Protein AF-0000000084727282 (afdb_homodimer)

InterPro domains:
  IPR000182 GNAT domain [PF13508] (54-129)
  IPR000182 GNAT domain [PS51186] (11-143)
  IPR016181 Acyl-CoA N-acyltransferase [SSF55729] (22-133)
  IPR053144 Putative Acetyltransferase Butenolide Biosynthesis [PTHR43233] (16-138)

Radius of gyration: 19.26 Å; Cα contacts (8 Å, |Δi|>4): 651; chains: 2; bounding box: 38×62×39 Å

Structure (mmCIF, N/CA/C/O backbone):
data_AF-0000000084727282-model_v1
#
loop_
_entity.id
_entity.type
_entity.pdbx_description
1 polymer 'GCN5-like N-acetyltransferase'
#
loop_
_atom_site.group_PDB
_atom_site.id
_atom_site.type_symbol
_atom_site.label_atom_id
_atom_site.label_alt_id
_atom_site.label_comp_id
_atom_site.label_asym_id
_atom_site.label_entity_id
_atom_site.label_seq_id
_atom_site.pdbx_PDB_ins_code
_atom_site.Cartn_x
_atom_site.Cartn_y
_atom_site.Cartn_z
_atom_site.occupancy
_atom_site.B_iso_or_equiv
_atom_site.auth_seq_id
_atom_site.auth_comp_id
_atom_site.auth_asym_id
_atom_site.auth_atom_id
_atom_site.pdbx_PDB_model_num
ATOM 1 N N . MET A 1 1 ? 21.469 -9.43 -6.988 1 37.88 1 MET A N 1
ATOM 2 C CA . MET A 1 1 ? 20.234 -9.586 -7.73 1 37.88 1 MET A CA 1
ATOM 3 C C . MET A 1 1 ? 19.812 -11.047 -7.789 1 37.88 1 MET A C 1
ATOM 5 O O . MET A 1 1 ? 20.625 -11.922 -8.094 1 37.88 1 MET A O 1
ATOM 9 N N . ALA A 1 2 ? 18.781 -11.352 -7.059 1 47.53 2 ALA A N 1
ATOM 10 C CA . ALA A 1 2 ? 18.453 -12.773 -7.059 1 47.53 2 ALA A CA 1
ATOM 11 C C . ALA A 1 2 ? 18.422 -13.328 -8.477 1 47.53 2 ALA A C 1
ATOM 13 O O . ALA A 1 2 ? 18.078 -12.617 -9.422 1 47.53 2 ALA A O 1
ATOM 14 N N . ALA A 1 3 ? 18.875 -14.375 -8.734 1 51 3 ALA A N 1
ATOM 15 C CA . ALA A 1 3 ? 18.875 -15.094 -10.008 1 51 3 ALA A CA 1
ATOM 16 C C . ALA A 1 3 ? 17.484 -15.094 -10.641 1 51 3 ALA A C 1
ATOM 18 O O . ALA A 1 3 ? 16.469 -15.125 -9.93 1 51 3 ALA A O 1
ATOM 19 N N . PRO A 1 4 ? 17.266 -14.5 -11.922 1 54.44 4 PRO A N 1
ATOM 20 C CA . PRO A 1 4 ? 15.961 -14.594 -12.578 1 54.44 4 PRO A CA 1
ATOM 21 C C . PRO A 1 4 ? 15.312 -15.969 -12.406 1 54.44 4 PRO A C 1
ATOM 23 O O . PRO A 1 4 ? 15.938 -17 -12.688 1 54.44 4 PRO A O 1
ATOM 26 N N . ALA A 1 5 ? 14.445 -15.984 -11.344 1 65.12 5 ALA A N 1
ATOM 27 C CA . ALA A 1 5 ? 13.93 -17.328 -11.102 1 65.12 5 ALA A CA 1
ATOM 28 C C . ALA A 1 5 ? 13.211 -17.875 -12.328 1 65.12 5 ALA A C 1
ATOM 30 O O . ALA A 1 5 ? 12.508 -17.125 -13.023 1 65.12 5 ALA A O 1
ATOM 31 N N . THR A 1 6 ? 13.633 -18.891 -12.914 1 84.25 6 THR A N 1
ATOM 32 C CA . THR A 1 6 ? 13.047 -19.641 -14.023 1 84.25 6 THR A CA 1
ATOM 33 C C . THR A 1 6 ? 11.68 -20.203 -13.641 1 84.25 6 THR A C 1
ATOM 35 O O . THR A 1 6 ? 11.469 -20.625 -12.5 1 84.25 6 THR A O 1
ATOM 38 N N . VAL A 1 7 ? 10.633 -19.969 -14.492 1 92.88 7 VAL A N 1
ATOM 39 C CA . VAL A 1 7 ? 9.32 -20.562 -14.32 1 92.88 7 VAL A CA 1
ATOM 40 C C . VAL A 1 7 ? 9.422 -22.078 -14.438 1 92.88 7 VAL A C 1
ATOM 42 O O . VAL A 1 7 ? 9.992 -22.594 -15.398 1 92.88 7 VAL A O 1
ATOM 45 N N . PRO A 1 8 ? 8.977 -22.859 -13.406 1 95.62 8 PRO A N 1
ATOM 46 C CA . PRO A 1 8 ? 9.047 -24.328 -13.469 1 95.62 8 PRO A CA 1
ATOM 47 C C . PRO A 1 8 ? 8.391 -24.891 -14.727 1 95.62 8 PRO A C 1
ATOM 49 O O . PRO A 1 8 ? 7.492 -24.266 -15.297 1 95.62 8 PRO A O 1
ATOM 52 N N . ASP A 1 9 ? 8.82 -26.094 -15.055 1 95.25 9 ASP A N 1
ATOM 53 C CA . ASP A 1 9 ? 8.234 -26.766 -16.219 1 95.25 9 ASP A CA 1
ATOM 54 C C . ASP A 1 9 ? 6.73 -26.969 -16.031 1 95.25 9 ASP A C 1
ATOM 56 O O . ASP A 1 9 ? 6.277 -27.312 -14.93 1 95.25 9 ASP A O 1
ATOM 60 N N . GLY A 1 10 ? 5.977 -26.75 -17.125 1 97.62 10 GLY A N 1
ATOM 61 C CA . GLY A 1 10 ? 4.539 -26.969 -17.094 1 97.62 10 GLY A CA 1
ATOM 62 C C . GLY A 1 10 ? 3.744 -25.734 -16.75 1 97.62 10 GLY A C 1
ATOM 63 O O . GLY A 1 10 ? 2.514 -25.766 -16.703 1 97.62 10 GLY A O 1
ATOM 64 N N . TYR A 1 11 ? 4.52 -24.656 -16.578 1 98.5 11 TYR A N 1
ATOM 65 C CA . TYR A 1 11 ? 3.861 -23.406 -16.25 1 98.5 11 TYR A CA 1
ATOM 66 C C . TYR A 1 11 ? 4.359 -22.281 -17.141 1 98.5 11 TYR A C 1
ATOM 68 O O . TYR A 1 11 ? 5.484 -22.328 -17.656 1 98.5 11 TYR A O 1
ATOM 76 N N . THR A 1 12 ? 3.504 -21.281 -17.375 1 98.19 12 THR A N 1
ATOM 77 C CA . THR A 1 12 ? 3.867 -20.047 -18.062 1 98.19 12 THR A CA 1
ATOM 78 C C . THR A 1 12 ? 3.588 -18.844 -17.188 1 98.19 12 THR A C 1
ATOM 80 O O . THR A 1 12 ? 2.523 -18.734 -16.578 1 98.19 12 THR A O 1
ATOM 83 N N . LEU A 1 13 ? 4.566 -17.969 -17.094 1 98.38 13 LEU A N 1
ATOM 84 C CA . LEU A 1 13 ? 4.395 -16.703 -16.375 1 98.38 13 LEU A CA 1
ATOM 85 C C . LEU A 1 13 ? 4.109 -15.57 -17.344 1 98.38 13 LEU A C 1
ATOM 87 O O . LEU A 1 13 ? 4.852 -15.359 -18.312 1 98.38 13 LEU A O 1
ATOM 91 N N . ARG A 1 14 ? 3.023 -14.891 -17.125 1 98.38 14 ARG A N 1
ATOM 92 C CA . ARG A 1 14 ? 2.631 -13.734 -17.922 1 98.38 14 ARG A CA 1
ATOM 93 C C . ARG A 1 14 ? 2.701 -12.453 -17.094 1 98.38 14 ARG A C 1
ATOM 95 O O . ARG A 1 14 ? 2.227 -12.414 -15.953 1 98.38 14 ARG A O 1
ATOM 102 N N . ARG A 1 15 ? 3.314 -11.398 -17.688 1 98.06 15 ARG A N 1
ATOM 103 C CA . ARG A 1 15 ? 3.328 -10.086 -17.047 1 98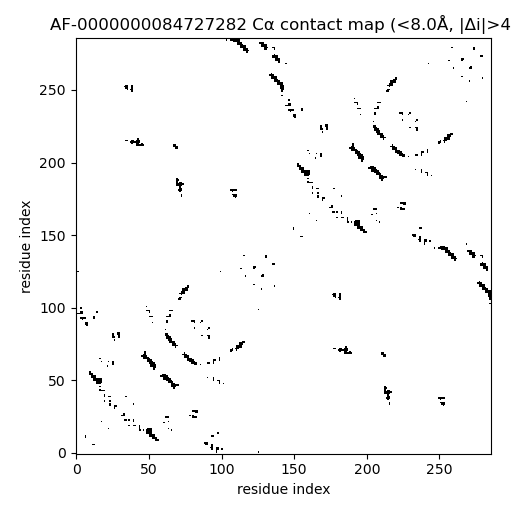.06 15 ARG A CA 1
ATOM 104 C C . ARG A 1 15 ? 2.037 -9.328 -17.328 1 98.06 15 ARG A C 1
ATOM 106 O O . ARG A 1 15 ? 2.033 -8.367 -18.094 1 98.06 15 ARG A O 1
ATOM 113 N N . GLU A 1 16 ? 1.016 -9.836 -16.656 1 98.44 16 GLU A N 1
ATOM 114 C CA . GLU A 1 16 ? -0.32 -9.273 -16.844 1 98.44 16 GLU A CA 1
ATOM 115 C C . GLU A 1 16 ? -1.093 -9.258 -15.523 1 98.44 16 GLU A C 1
ATOM 117 O O . GLU A 1 16 ? -0.977 -10.188 -14.719 1 98.44 16 GLU A O 1
ATOM 122 N N . VAL A 1 17 ? -1.865 -8.234 -15.359 1 98.88 17 VAL A N 1
ATOM 123 C CA . VAL A 1 17 ? -2.793 -8.172 -14.234 1 98.88 17 VAL A CA 1
ATOM 124 C C . VAL A 1 17 ? -3.877 -9.234 -14.406 1 98.88 17 VAL A C 1
ATOM 126 O O . VAL A 1 17 ? -4.402 -9.43 -15.5 1 98.88 17 VAL A O 1
ATOM 129 N N . PRO A 1 18 ? -4.129 -9.984 -13.367 1 98.81 18 PRO A N 1
ATOM 130 C CA . PRO A 1 18 ? -5.184 -10.992 -13.516 1 98.81 18 PRO A CA 1
ATOM 131 C C . PRO A 1 18 ? -6.531 -10.383 -13.898 1 98.81 18 PRO A C 1
ATOM 133 O O . PRO A 1 18 ? -6.789 -9.211 -13.602 1 98.81 18 PRO A O 1
ATOM 136 N N . THR A 1 19 ? -7.359 -11.18 -14.578 1 98.62 19 THR A N 1
ATOM 137 C CA . THR A 1 19 ? -8.75 -10.781 -14.742 1 98.62 19 THR A CA 1
ATOM 138 C C . THR A 1 19 ? -9.469 -10.742 -13.398 1 98.62 19 THR A C 1
ATOM 140 O O . THR A 1 19 ? -9.008 -11.344 -12.43 1 98.62 19 THR A O 1
ATOM 143 N N . THR A 1 20 ? -10.602 -10.039 -13.422 1 98.88 20 THR A N 1
ATOM 144 C CA . THR A 1 20 ? -11.406 -9.992 -12.211 1 98.88 20 THR A CA 1
ATOM 145 C C . THR A 1 20 ? -11.75 -11.398 -11.734 1 98.88 20 THR A C 1
ATOM 147 O O . THR A 1 20 ? -11.617 -11.719 -10.555 1 98.88 20 THR A O 1
ATOM 150 N N . GLU A 1 21 ? -12.117 -12.25 -12.609 1 98.62 21 GLU A N 1
ATOM 151 C CA . GLU A 1 21 ? -12.492 -13.617 -12.273 1 98.62 21 GLU A CA 1
ATOM 152 C C . GLU A 1 21 ? -11.312 -14.391 -11.688 1 98.62 21 GLU A C 1
ATOM 154 O O . GLU A 1 21 ? -11.438 -15.039 -10.648 1 98.62 21 GLU A O 1
ATOM 159 N N . THR A 1 22 ? -10.211 -14.383 -12.352 1 98.75 22 THR A N 1
ATOM 160 C CA . THR A 1 22 ? -9 -15.047 -11.891 1 98.75 22 THR A CA 1
ATOM 161 C C . THR A 1 22 ? -8.617 -14.562 -10.492 1 98.75 22 THR A C 1
ATOM 163 O O . THR A 1 22 ? -8.297 -15.367 -9.617 1 98.75 22 THR A O 1
ATOM 166 N N . PHE A 1 23 ? -8.695 -13.273 -10.32 1 98.94 23 PHE A N 1
ATOM 167 C CA . PHE A 1 23 ? -8.375 -12.633 -9.055 1 98.94 23 PHE A CA 1
ATOM 168 C C . PHE A 1 23 ? -9.25 -13.172 -7.934 1 98.94 23 PHE A C 1
ATOM 170 O O . PHE A 1 23 ? -8.742 -13.633 -6.906 1 98.94 23 PHE A O 1
ATOM 177 N N . LEU A 1 24 ? -10.5 -13.156 -8.148 1 98.81 24 LEU A N 1
ATOM 178 C CA . LEU A 1 24 ? -11.445 -13.57 -7.113 1 98.81 24 LEU A CA 1
ATOM 179 C C . LEU A 1 24 ? -11.312 -15.062 -6.824 1 98.81 24 LEU A C 1
ATOM 181 O O . LEU A 1 24 ? -11.312 -15.477 -5.66 1 98.81 24 LEU A O 1
ATOM 185 N N . VAL A 1 25 ? -11.133 -15.859 -7.809 1 98.44 25 VAL A N 1
ATOM 186 C CA . VAL A 1 25 ? -11.055 -17.312 -7.668 1 98.44 25 VAL A CA 1
ATOM 187 C C . VAL A 1 25 ? -9.773 -17.688 -6.938 1 98.44 25 VAL A C 1
ATOM 189 O O . VAL A 1 25 ? -9.789 -18.531 -6.035 1 98.44 25 VAL A O 1
ATOM 192 N N . LEU A 1 26 ? -8.672 -17.109 -7.289 1 98.75 26 LEU A N 1
ATOM 193 C CA . LEU A 1 26 ? -7.395 -17.453 -6.684 1 98.75 26 LEU A CA 1
ATOM 194 C C . LEU A 1 26 ? -7.344 -17.016 -5.227 1 98.75 26 LEU A C 1
ATOM 196 O O . LEU A 1 26 ? -6.77 -17.703 -4.379 1 98.75 26 LEU A O 1
ATOM 200 N N . ARG A 1 27 ? -7.863 -15.797 -4.938 1 98.56 27 ARG A N 1
ATOM 201 C CA . ARG A 1 27 ? -7.914 -15.375 -3.543 1 98.56 27 ARG A CA 1
ATOM 202 C C . ARG A 1 27 ? -8.695 -16.375 -2.697 1 98.56 27 ARG A C 1
ATOM 204 O O . ARG A 1 27 ? -8.258 -16.75 -1.611 1 98.56 27 ARG A O 1
ATOM 211 N N . GLU A 1 28 ? -9.836 -16.766 -3.211 1 98.44 28 GLU A N 1
ATOM 212 C CA . GLU A 1 28 ? -10.656 -17.75 -2.502 1 98.44 28 GLU A CA 1
ATOM 213 C C . GLU A 1 28 ? -9.906 -19.062 -2.318 1 98.44 28 GLU A C 1
ATOM 215 O O . GLU A 1 28 ? -9.867 -19.609 -1.217 1 98.44 28 GLU A O 1
ATOM 220 N N . ALA A 1 29 ? -9.32 -19.578 -3.357 1 98.25 29 ALA A N 1
ATOM 221 C CA . ALA A 1 29 ? -8.602 -20.844 -3.318 1 98.25 29 ALA A CA 1
ATOM 222 C C . ALA A 1 29 ? -7.449 -20.797 -2.322 1 98.25 29 ALA A C 1
ATOM 224 O O . ALA A 1 29 ? -7.137 -21.797 -1.673 1 98.25 29 ALA A O 1
ATOM 225 N N . ALA A 1 30 ? -6.801 -19.656 -2.221 1 97.12 30 ALA A N 1
ATOM 226 C CA . ALA A 1 30 ? -5.633 -19.5 -1.36 1 97.12 30 ALA A CA 1
ATOM 227 C C . ALA A 1 30 ? -6.047 -19.188 0.076 1 97.12 30 ALA A C 1
ATOM 229 O O . ALA A 1 30 ? -5.195 -19 0.947 1 97.12 30 ALA A O 1
ATOM 230 N N . GLY A 1 31 ? -7.34 -19.094 0.324 1 96.81 31 GLY A N 1
ATOM 231 C CA . GLY A 1 31 ? -7.832 -18.844 1.67 1 96.81 31 GLY A CA 1
ATOM 232 C C . GLY A 1 31 ? -7.66 -17.406 2.113 1 96.81 31 GLY A C 1
ATOM 233 O O . GLY A 1 31 ? -7.551 -17.125 3.309 1 96.81 31 GLY A O 1
ATOM 234 N N . MET A 1 32 ? -7.641 -16.5 1.192 1 97.19 32 MET A N 1
ATOM 235 C CA . MET A 1 32 ? -7.457 -15.078 1.499 1 97.19 32 MET A CA 1
ATOM 236 C C . MET A 1 32 ? -8.797 -14.391 1.728 1 97.19 32 MET A C 1
ATOM 238 O O . MET A 1 32 ? -9.82 -14.828 1.197 1 97.19 32 MET A O 1
ATOM 242 N N . PRO A 1 33 ? -8.805 -13.328 2.529 1 96.56 33 PRO A N 1
ATOM 243 C CA . PRO A 1 33 ? -10.07 -12.609 2.705 1 96.56 33 PRO A CA 1
ATOM 244 C C . PRO A 1 33 ? -10.656 -12.125 1.384 1 96.56 33 PRO A C 1
ATOM 246 O O . PRO A 1 33 ? -9.914 -11.703 0.489 1 96.56 33 PRO A O 1
ATOM 249 N N . PRO A 1 34 ? -11.922 -12.164 1.269 1 97 34 PRO A N 1
ATOM 250 C CA . PRO A 1 34 ? -12.562 -11.789 0.007 1 97 34 PRO A CA 1
ATOM 251 C C . PRO A 1 34 ? -12.492 -10.289 -0.276 1 97 34 PRO A C 1
ATOM 253 O O . PRO A 1 34 ? -12.258 -9.5 0.639 1 97 34 PRO A O 1
ATOM 256 N N . ARG A 1 35 ? -12.625 -9.953 -1.523 1 98.5 35 ARG A N 1
ATOM 257 C CA . ARG A 1 35 ? -12.906 -8.617 -2.043 1 98.5 35 ARG A CA 1
ATOM 258 C C . ARG A 1 35 ? -14.227 -8.602 -2.807 1 98.5 35 ARG A C 1
ATOM 260 O O . ARG A 1 35 ? -14.672 -9.625 -3.324 1 98.5 35 ARG A O 1
ATOM 267 N N . SER A 1 36 ? -14.844 -7.43 -2.844 1 98.56 36 SER A N 1
ATOM 268 C CA . SER A 1 36 ? -16.047 -7.348 -3.658 1 98.56 36 SER A CA 1
ATOM 269 C C . SER A 1 36 ? -15.719 -7.367 -5.145 1 98.56 36 SER A C 1
ATOM 271 O O . SER A 1 36 ? -14.656 -6.895 -5.555 1 98.56 36 SER A O 1
ATOM 273 N N . ARG A 1 37 ? -16.594 -7.938 -5.945 1 98.69 37 ARG A N 1
ATOM 274 C CA . ARG A 1 37 ? -16.406 -7.914 -7.391 1 98.69 37 ARG A CA 1
ATOM 275 C C . ARG A 1 37 ? -16.281 -6.484 -7.906 1 98.69 37 ARG A C 1
ATOM 277 O O . ARG A 1 37 ? -15.43 -6.195 -8.75 1 98.69 37 ARG A O 1
ATOM 284 N N . ASP A 1 38 ? -17.156 -5.629 -7.359 1 98.56 38 ASP A N 1
ATOM 285 C CA . ASP A 1 38 ? -17.078 -4.219 -7.727 1 98.56 38 ASP A CA 1
ATOM 286 C C . ASP A 1 38 ? -15.68 -3.658 -7.434 1 98.56 38 ASP A C 1
ATOM 288 O O . ASP A 1 38 ? -15.094 -2.979 -8.281 1 98.56 38 ASP A O 1
ATOM 292 N N . GLY A 1 39 ? -15.148 -3.959 -6.289 1 98.75 39 GLY A N 1
ATOM 293 C CA . GLY A 1 39 ? -13.805 -3.516 -5.934 1 98.75 39 GLY A CA 1
ATOM 294 C C . GLY A 1 39 ? -12.734 -4.043 -6.867 1 98.75 39 GLY A C 1
ATOM 295 O O . GLY A 1 39 ? -11.844 -3.297 -7.277 1 98.75 39 GLY A O 1
ATOM 296 N N . ALA A 1 40 ? -12.859 -5.316 -7.168 1 98.88 40 ALA A N 1
ATOM 297 C CA . ALA A 1 40 ? -11.891 -5.938 -8.07 1 98.88 40 ALA A CA 1
ATOM 298 C C . ALA A 1 40 ? -11.953 -5.309 -9.453 1 98.88 40 ALA A C 1
ATOM 30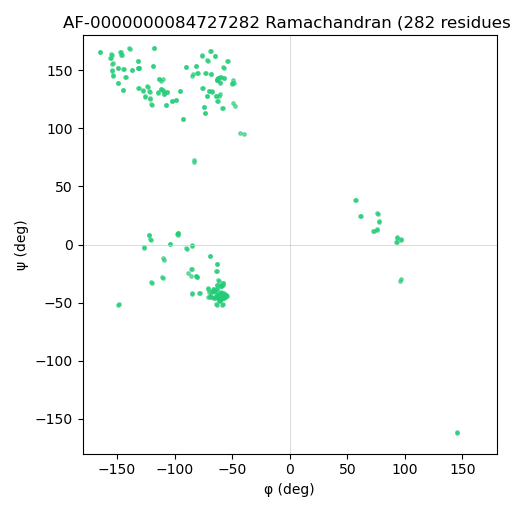0 O O . ALA A 1 40 ? -10.922 -4.996 -10.055 1 98.88 40 ALA A O 1
ATOM 301 N N . GLU A 1 41 ? -13.125 -5.117 -9.961 1 98.88 41 GLU A N 1
ATOM 302 C CA . GLU A 1 41 ? -13.312 -4.551 -11.297 1 98.88 41 GLU A CA 1
ATOM 303 C C . GLU A 1 41 ? -12.773 -3.125 -11.367 1 98.88 41 GLU A C 1
ATOM 305 O O . GLU A 1 41 ? -12.219 -2.715 -12.391 1 98.88 41 GLU A O 1
ATOM 310 N N . ARG A 1 42 ? -12.891 -2.404 -10.328 1 98.62 42 ARG A N 1
ATOM 311 C CA . ARG A 1 42 ? -12.422 -1.024 -10.266 1 98.62 42 ARG A CA 1
ATOM 312 C C . ARG A 1 42 ? -10.914 -0.968 -10.062 1 98.62 42 ARG A C 1
ATOM 314 O O . ARG A 1 42 ? -10.227 -0.137 -10.664 1 98.62 42 ARG A O 1
ATOM 321 N N . GLY A 1 43 ? -10.438 -1.796 -9.234 1 98.88 43 GLY A N 1
ATOM 322 C CA . GLY A 1 43 ? -9.078 -1.682 -8.734 1 98.88 43 GLY A CA 1
ATOM 323 C C . GLY A 1 43 ? -8.055 -2.322 -9.648 1 98.88 43 GLY A C 1
ATOM 324 O O . GLY A 1 43 ? -6.977 -1.762 -9.875 1 98.88 43 GLY A O 1
ATOM 325 N N . LEU A 1 44 ? -8.32 -3.498 -10.211 1 98.94 44 LEU A N 1
ATOM 326 C CA . LEU A 1 44 ? -7.332 -4.309 -10.906 1 98.94 44 LEU A CA 1
ATOM 327 C C . LEU A 1 44 ? -6.734 -3.547 -12.086 1 98.94 44 LEU A C 1
ATOM 329 O O . LEU A 1 44 ? -5.523 -3.578 -12.305 1 98.94 44 LEU A O 1
ATOM 333 N N . PRO A 1 45 ? -7.488 -2.793 -12.883 1 98.75 45 PRO A N 1
ATOM 334 C CA . PRO A 1 45 ? -6.91 -2.039 -13.992 1 98.75 45 PRO A CA 1
ATOM 335 C C . PRO A 1 45 ? -5.93 -0.965 -13.531 1 98.75 45 PRO A C 1
ATOM 337 O O . PRO A 1 45 ? -5.164 -0.433 -14.344 1 98.75 45 PRO A O 1
ATOM 340 N N . ASN A 1 46 ? -5.938 -0.583 -12.273 1 98.75 46 ASN A N 1
ATOM 341 C CA . ASN A 1 46 ? -5.094 0.487 -11.75 1 98.75 46 ASN A CA 1
ATOM 342 C C . ASN A 1 46 ? -3.832 -0.065 -11.086 1 98.75 46 ASN A C 1
ATOM 344 O O . ASN A 1 46 ? -3.105 0.67 -10.422 1 98.75 46 ASN A O 1
ATOM 348 N N . SER A 1 47 ? -3.6 -1.359 -11.234 1 98.88 47 SER A N 1
ATOM 349 C CA . SER A 1 47 ? -2.346 -1.943 -10.773 1 98.88 47 SER A CA 1
ATOM 350 C C . SER A 1 47 ? -1.154 -1.363 -11.523 1 98.88 47 SER A C 1
ATOM 352 O O . SER A 1 47 ? -1.248 -1.089 -12.727 1 98.88 47 SER A O 1
ATOM 354 N N . LEU A 1 48 ? -0.062 -1.146 -10.797 1 98.88 48 LEU A N 1
ATOM 355 C CA . LEU A 1 48 ? 1.166 -0.732 -11.469 1 98.88 48 LEU A CA 1
ATOM 356 C C . LEU A 1 48 ? 1.757 -1.881 -12.281 1 98.88 48 LEU A C 1
ATOM 358 O O . LEU A 1 48 ? 2.359 -1.657 -13.336 1 98.88 48 LEU A O 1
ATOM 362 N N . PHE A 1 49 ? 1.671 -3.104 -11.75 1 98.88 49 PHE A N 1
ATOM 363 C CA . PHE A 1 49 ? 2.236 -4.312 -12.336 1 98.88 49 PHE A CA 1
ATOM 364 C C . PHE A 1 49 ? 1.476 -5.547 -11.867 1 98.88 49 PHE A C 1
ATOM 366 O O . PHE A 1 49 ? 0.921 -5.562 -10.766 1 98.88 49 PHE A O 1
ATOM 373 N N . GLY A 1 50 ? 1.407 -6.559 -12.672 1 98.81 50 GLY A N 1
ATOM 374 C CA . GLY A 1 50 ? 0.795 -7.832 -12.328 1 98.81 50 GLY A CA 1
ATOM 375 C C . GLY A 1 50 ? 1.441 -9.016 -13.031 1 98.81 50 GLY A C 1
ATOM 376 O O . GLY A 1 50 ? 1.983 -8.867 -14.125 1 98.81 50 GLY A O 1
ATOM 377 N N . VAL A 1 51 ? 1.355 -10.125 -12.367 1 98.56 51 VAL A N 1
ATOM 378 C CA . VAL A 1 51 ? 1.841 -11.398 -12.898 1 98.56 51 VAL A CA 1
ATOM 379 C C . VAL A 1 51 ? 0.77 -12.469 -12.727 1 98.56 51 VAL A C 1
ATOM 381 O O . VAL A 1 51 ? 0.108 -12.531 -11.688 1 98.56 51 VAL A O 1
ATOM 384 N N . THR A 1 52 ? 0.576 -13.195 -13.75 1 98.75 52 THR A N 1
ATOM 385 C CA . THR A 1 52 ? -0.264 -14.383 -13.672 1 98.75 52 THR A CA 1
ATOM 386 C C . THR A 1 52 ? 0.508 -15.625 -14.125 1 98.75 52 THR A C 1
ATOM 388 O O . THR A 1 52 ? 1.239 -15.57 -15.117 1 98.75 52 THR A O 1
ATOM 391 N N . VAL A 1 53 ? 0.383 -16.688 -13.406 1 98.75 53 VAL A N 1
ATOM 392 C CA . VAL A 1 53 ? 0.979 -17.953 -13.781 1 98.75 53 VAL A CA 1
ATOM 393 C C . VAL A 1 53 ? -0.11 -18.906 -14.266 1 98.75 53 VAL A C 1
ATOM 395 O O . VAL A 1 53 ? -1.131 -19.094 -13.602 1 98.75 53 VAL A O 1
ATOM 398 N N . VAL A 1 54 ? 0.175 -19.484 -15.391 1 98.75 54 VAL A N 1
ATOM 399 C CA . VAL A 1 54 ? -0.8 -20.375 -16.016 1 98.75 54 VAL A CA 1
ATOM 400 C C . VAL A 1 54 ? -0.258 -21.797 -16.047 1 98.75 54 VAL A C 1
ATOM 402 O O . VAL A 1 54 ? 0.901 -22.016 -16.406 1 98.75 54 VAL A O 1
ATOM 405 N N . HIS A 1 55 ? -1.095 -22.734 -15.602 1 98.69 55 HIS A N 1
ATOM 406 C CA . HIS A 1 55 ? -0.792 -24.141 -15.773 1 98.69 55 HIS A CA 1
ATOM 407 C C . HIS A 1 55 ? -1.003 -24.578 -17.219 1 98.69 55 HIS A C 1
ATOM 409 O O . HIS A 1 55 ? -2.137 -24.609 -17.703 1 98.69 55 HIS A O 1
ATOM 415 N N . GLU A 1 56 ? 0.044 -25.016 -17.828 1 98 56 GLU A N 1
ATOM 416 C CA . GLU A 1 56 ? 0.018 -25.203 -19.266 1 98 56 GLU A CA 1
ATOM 417 C C . GLU A 1 56 ? -0.957 -26.312 -19.672 1 98 56 GLU A C 1
ATOM 419 O O . GLU A 1 56 ? -1.755 -26.141 -20.594 1 98 56 GLU A O 1
ATOM 424 N N . PRO A 1 57 ? -0.905 -27.391 -19 1 98 57 PRO A N 1
ATOM 425 C CA . PRO A 1 57 ? -1.758 -28.5 -19.438 1 98 57 PRO A CA 1
ATOM 426 C C . PRO A 1 57 ? -3.246 -28.156 -19.359 1 98 57 PRO A C 1
ATOM 428 O O . PRO A 1 57 ? -4.035 -28.656 -20.172 1 98 57 PRO A O 1
ATOM 431 N N . THR A 1 58 ? -3.691 -27.297 -18.438 1 97.81 58 THR A N 1
ATOM 432 C CA . THR A 1 58 ? -5.109 -27 -18.25 1 97.81 58 THR A CA 1
ATOM 433 C C . THR A 1 58 ? -5.438 -25.594 -18.719 1 97.81 58 THR A C 1
ATOM 435 O O . THR A 1 58 ? -6.609 -25.219 -18.828 1 97.81 58 THR A O 1
ATOM 438 N N . ASP A 1 59 ? -4.406 -24.781 -18.953 1 97.88 59 ASP A N 1
ATOM 439 C CA . ASP A 1 59 ? -4.523 -23.375 -19.328 1 97.88 59 ASP A CA 1
ATOM 440 C C . ASP A 1 59 ? -5.23 -22.562 -18.234 1 97.88 59 ASP A C 1
ATOM 442 O O . ASP A 1 59 ? -5.891 -21.562 -18.516 1 97.88 59 ASP A O 1
ATOM 446 N N . GLU A 1 60 ? -5.168 -23.062 -17.016 1 98.06 60 GLU A N 1
ATOM 447 C CA . GLU A 1 60 ? -5.809 -22.406 -15.883 1 98.06 60 GLU A CA 1
ATOM 448 C C . GLU A 1 60 ? -4.82 -21.516 -15.125 1 98.06 60 GLU A C 1
ATOM 450 O O . GLU A 1 60 ? -3.682 -21.922 -14.875 1 98.06 60 GLU A O 1
ATOM 455 N N . PRO A 1 61 ? -5.258 -20.266 -14.852 1 98.75 61 PRO A N 1
ATOM 456 C CA . PRO A 1 61 ? -4.41 -19.469 -13.961 1 98.75 61 PRO A CA 1
ATOM 457 C C . PRO A 1 61 ? -4.312 -20.062 -12.555 1 98.75 61 PRO A C 1
ATOM 459 O O . PRO A 1 61 ? -5.336 -20.375 -11.945 1 98.75 61 PRO A O 1
ATOM 462 N N . VAL A 1 62 ? -3.07 -20.25 -12.055 1 98.81 62 VAL A N 1
ATOM 463 C CA . VAL A 1 62 ? -2.896 -20.969 -10.789 1 98.81 62 VAL A CA 1
ATOM 464 C C . VAL A 1 62 ? -2.064 -20.109 -9.836 1 98.81 62 VAL A C 1
ATOM 466 O O . VAL A 1 62 ? -1.819 -20.5 -8.695 1 98.81 62 VAL A O 1
ATOM 469 N N . GLY A 1 63 ? -1.579 -18.953 -10.227 1 98.75 63 GLY A N 1
ATOM 470 C CA . GLY A 1 63 ? -0.813 -18.031 -9.398 1 98.75 63 GLY A CA 1
ATOM 471 C C . GLY A 1 63 ? -0.931 -16.578 -9.852 1 98.75 63 GLY A C 1
ATOM 472 O O . GLY A 1 63 ? -1.256 -16.312 -11.008 1 98.75 63 GLY A O 1
ATOM 473 N N . MET A 1 64 ? -0.706 -15.688 -8.938 1 98.88 64 MET A N 1
ATOM 474 C CA . MET A 1 64 ? -0.74 -14.266 -9.266 1 98.88 64 MET A CA 1
ATOM 475 C C . MET A 1 64 ? 0.092 -13.461 -8.273 1 98.88 64 MET A C 1
ATOM 477 O O . MET A 1 64 ? 0.435 -13.953 -7.199 1 98.88 64 MET A O 1
ATOM 481 N N . GLY A 1 65 ? 0.459 -12.32 -8.625 1 98.69 65 GLY A N 1
ATOM 482 C CA . GLY A 1 65 ? 1.062 -11.25 -7.848 1 98.69 65 GLY A CA 1
ATOM 483 C C . GLY A 1 65 ? 0.789 -9.867 -8.414 1 98.69 65 GLY A C 1
ATOM 484 O O . GLY A 1 65 ? 0.651 -9.711 -9.633 1 98.69 65 GLY A O 1
ATOM 485 N N . ARG A 1 66 ? 0.668 -8.977 -7.547 1 98.88 66 ARG A N 1
ATOM 486 C CA . ARG A 1 66 ? 0.341 -7.625 -7.992 1 98.88 66 ARG A CA 1
ATOM 487 C C . ARG A 1 66 ? 1.167 -6.582 -7.242 1 98.88 66 ARG A C 1
ATOM 489 O O . ARG A 1 66 ? 1.598 -6.824 -6.113 1 98.88 66 ARG A O 1
ATOM 496 N N . VAL A 1 67 ? 1.44 -5.492 -7.859 1 98.94 67 VAL A N 1
ATOM 497 C CA . VAL A 1 67 ? 2.035 -4.312 -7.242 1 98.94 67 VAL A CA 1
ATOM 498 C C . VAL A 1 67 ? 1.107 -3.113 -7.422 1 98.94 67 VAL A C 1
ATOM 500 O O . VAL A 1 67 ? 0.633 -2.848 -8.531 1 98.94 67 VAL A O 1
ATOM 503 N N . VAL A 1 68 ? 0.764 -2.477 -6.359 1 98.94 68 VAL A N 1
ATOM 504 C CA . VAL A 1 68 ? 0.016 -1.225 -6.398 1 98.94 68 VAL A CA 1
ATOM 505 C C . VAL A 1 68 ? 0.849 -0.103 -5.785 1 98.94 68 VAL A C 1
ATOM 507 O O . VAL A 1 68 ? 1.896 -0.357 -5.184 1 98.94 68 VAL A O 1
ATOM 510 N N . GLY A 1 69 ? 0.42 1.154 -5.93 1 98.81 69 GLY A N 1
ATOM 511 C CA . GLY A 1 69 ? 1.155 2.305 -5.43 1 98.81 69 GLY A CA 1
ATOM 512 C C . GLY A 1 69 ? 1.026 3.527 -6.316 1 98.81 69 GLY A C 1
ATOM 513 O O . GLY A 1 69 ? 0.077 3.639 -7.098 1 98.81 69 GLY A O 1
ATOM 514 N N . ASP A 1 70 ? 1.961 4.449 -6.105 1 98.88 70 ASP A N 1
ATOM 515 C CA . ASP A 1 70 ? 1.85 5.699 -6.848 1 98.88 70 ASP A CA 1
ATOM 516 C C . ASP A 1 70 ? 2.85 5.75 -8 1 98.88 70 ASP A C 1
ATOM 518 O O . ASP A 1 70 ? 2.967 6.766 -8.688 1 98.88 70 ASP A O 1
ATOM 522 N N . GLY A 1 71 ? 3.645 4.641 -8.133 1 98.75 71 GLY A N 1
ATOM 523 C CA . GLY A 1 71 ? 4.57 4.531 -9.25 1 98.75 71 GLY A CA 1
ATOM 524 C C . GLY A 1 71 ? 5.805 5.398 -9.086 1 98.75 71 GLY A C 1
ATOM 525 O O . GLY A 1 71 ? 6.559 5.598 -10.047 1 98.75 71 GLY A O 1
ATOM 526 N N . GLY A 1 72 ? 6.051 5.926 -7.887 1 98.75 72 GLY A N 1
ATOM 527 C CA . GLY A 1 72 ? 7.195 6.801 -7.68 1 98.75 72 GLY A CA 1
ATOM 528 C C . GLY A 1 72 ? 7.762 6.723 -6.273 1 98.75 72 GLY A C 1
ATOM 529 O O . GLY A 1 72 ? 8.938 6.418 -6.09 1 98.75 72 GLY A O 1
ATOM 530 N N . THR A 1 73 ? 6.961 6.871 -5.246 1 98.81 73 THR A N 1
ATOM 531 C CA . THR A 1 73 ? 7.477 7.008 -3.887 1 98.81 73 THR A CA 1
ATOM 532 C C . THR A 1 73 ? 7.152 5.766 -3.061 1 98.81 73 THR A C 1
ATOM 534 O O . THR A 1 73 ? 7.859 5.453 -2.098 1 98.81 73 THR A O 1
ATOM 537 N N . VAL A 1 74 ? 6.098 5.082 -3.359 1 98.88 74 VAL A N 1
ATOM 538 C CA . VAL A 1 74 ? 5.668 3.949 -2.549 1 98.88 74 VAL A CA 1
ATOM 539 C C . VAL A 1 74 ? 5.062 2.871 -3.445 1 98.88 74 VAL A C 1
ATOM 541 O O . VAL A 1 74 ? 4.32 3.178 -4.383 1 98.88 74 VAL A O 1
ATOM 544 N N . TYR A 1 75 ? 5.445 1.635 -3.266 1 98.88 75 TYR A N 1
ATOM 545 C CA . TYR A 1 75 ? 4.98 0.423 -3.932 1 98.88 75 TYR A CA 1
ATOM 546 C C . TYR A 1 75 ? 4.566 -0.633 -2.914 1 98.88 75 TYR A C 1
ATOM 548 O O . TYR A 1 75 ? 5.285 -0.888 -1.946 1 98.88 75 TYR A O 1
ATOM 556 N N . GLN A 1 76 ? 3.434 -1.224 -3.098 1 98.88 76 GLN A N 1
ATOM 557 C CA . GLN A 1 76 ? 3.002 -2.299 -2.211 1 98.88 76 GLN A CA 1
ATOM 558 C C . GLN A 1 76 ? 2.77 -3.592 -2.984 1 98.88 76 GLN A C 1
ATOM 560 O O . GLN A 1 76 ? 1.971 -3.625 -3.924 1 98.88 76 GLN A O 1
ATOM 565 N N . LEU A 1 77 ? 3.516 -4.629 -2.588 1 98.56 77 LEU A N 1
ATOM 566 C CA . LEU A 1 77 ? 3.227 -5.973 -3.074 1 98.56 77 LEU A CA 1
ATOM 567 C C . LEU A 1 77 ? 1.952 -6.52 -2.439 1 98.56 77 LEU A C 1
ATOM 569 O O . LEU A 1 77 ? 1.8 -6.488 -1.216 1 98.56 77 LEU A O 1
ATOM 573 N N . CYS A 1 78 ? 1.025 -7 -3.281 1 98.31 78 CYS A N 1
ATOM 574 C CA . CYS A 1 78 ? -0.224 -7.543 -2.758 1 98.31 78 CYS A CA 1
ATOM 575 C C . CYS A 1 78 ? -0.733 -8.68 -3.633 1 98.31 78 CYS A C 1
ATOM 577 O O . CYS A 1 78 ? -0.187 -8.938 -4.707 1 98.31 78 CYS A O 1
ATOM 579 N N . ASP A 1 79 ? -1.639 -9.383 -3.123 1 98.19 79 ASP A N 1
ATOM 580 C CA . ASP A 1 79 ? -2.35 -10.445 -3.834 1 98.19 79 ASP A CA 1
ATOM 581 C C . ASP A 1 79 ? -1.379 -11.492 -4.379 1 98.19 79 ASP A C 1
ATOM 583 O O . ASP A 1 79 ? -1.502 -11.922 -5.523 1 98.19 79 ASP A O 1
ATOM 587 N N . MET A 1 80 ? -0.404 -11.742 -3.562 1 97.62 80 MET A N 1
ATOM 588 C CA . MET A 1 80 ? 0.463 -12.891 -3.818 1 97.62 80 MET A CA 1
ATOM 589 C C . MET A 1 80 ? -0.251 -14.195 -3.49 1 97.62 80 MET A C 1
ATOM 591 O O . MET A 1 80 ? -0.561 -14.469 -2.328 1 97.62 80 MET A O 1
ATOM 595 N N . ALA A 1 81 ? -0.527 -15 -4.504 1 98 81 ALA A N 1
ATOM 596 C CA . ALA A 1 81 ? -1.256 -16.234 -4.27 1 98 81 ALA A CA 1
ATOM 597 C C . ALA A 1 81 ? -0.833 -17.312 -5.262 1 98 81 ALA A C 1
ATOM 599 O O . ALA A 1 81 ? -0.595 -17.031 -6.438 1 98 81 ALA A O 1
ATOM 600 N N . VAL A 1 82 ? -0.688 -18.484 -4.812 1 98.25 82 VAL A N 1
ATOM 601 C CA . VAL A 1 82 ? -0.552 -19.703 -5.602 1 98.25 82 VAL A CA 1
ATOM 602 C C . VAL A 1 82 ? -1.595 -20.719 -5.16 1 98.25 82 VAL A C 1
ATOM 604 O O . VAL A 1 82 ? -1.754 -20.984 -3.965 1 98.25 82 VAL A O 1
ATOM 607 N N . HIS A 1 83 ? -2.338 -21.219 -6.133 1 98.75 83 HIS A N 1
ATOM 608 C CA . HIS A 1 83 ? -3.303 -22.266 -5.809 1 98.75 83 HIS A CA 1
ATOM 609 C C . HIS A 1 83 ? -2.654 -23.375 -5 1 98.75 83 HIS A C 1
ATOM 611 O O . HIS A 1 83 ? -1.559 -23.844 -5.328 1 98.75 83 HIS A O 1
ATOM 617 N N . PRO A 1 84 ? -3.346 -23.859 -3.996 1 98.31 84 PRO A N 1
ATOM 618 C CA . PRO A 1 84 ? -2.748 -24.844 -3.09 1 98.31 84 PRO A CA 1
ATOM 619 C C . PRO A 1 84 ? -2.262 -26.094 -3.814 1 98.31 84 PRO A C 1
ATOM 621 O O . PRO A 1 84 ? -1.206 -26.641 -3.477 1 98.31 84 PRO A O 1
ATOM 624 N N . ASP A 1 85 ? -2.938 -26.516 -4.824 1 97.94 85 ASP A N 1
ATOM 625 C CA . ASP A 1 85 ? -2.59 -27.719 -5.562 1 97.94 85 ASP A CA 1
ATOM 626 C C . ASP A 1 85 ? -1.295 -27.531 -6.348 1 97.94 85 ASP A C 1
ATOM 628 O O . ASP A 1 85 ? -0.723 -28.5 -6.852 1 97.94 85 ASP A O 1
ATOM 632 N N . HIS A 1 86 ? -0.837 -26.344 -6.406 1 98.19 86 HIS A N 1
ATOM 633 C CA . HIS A 1 86 ? 0.32 -26.062 -7.246 1 98.19 86 HIS A CA 1
ATOM 634 C C . HIS A 1 86 ? 1.457 -25.453 -6.434 1 98.19 86 HIS A C 1
ATOM 636 O O . HIS A 1 86 ? 2.426 -24.938 -6.996 1 98.19 86 HIS A O 1
ATOM 642 N N . GLN A 1 87 ? 1.286 -25.438 -5.148 1 96.62 87 GLN A N 1
ATOM 643 C CA . GLN A 1 87 ? 2.307 -24.875 -4.266 1 96.62 87 GLN A CA 1
ATOM 644 C C . GLN A 1 87 ? 3.482 -25.828 -4.109 1 96.62 87 GLN A C 1
ATOM 646 O O . GLN A 1 87 ? 3.398 -27 -4.512 1 96.62 87 GLN A O 1
ATOM 651 N N . GLY A 1 88 ? 4.598 -25.266 -3.637 1 94.94 88 GLY A N 1
ATOM 652 C CA . GLY A 1 88 ? 5.777 -26.094 -3.393 1 94.94 88 GLY A CA 1
ATOM 653 C C . GLY A 1 88 ? 6.535 -26.438 -4.66 1 94.94 88 GLY A C 1
ATOM 654 O O . GLY A 1 88 ? 7.309 -27.391 -4.684 1 94.94 88 GLY A O 1
ATOM 655 N N . ARG A 1 89 ? 6.316 -25.688 -5.691 1 95.38 89 ARG A N 1
ATOM 656 C CA . ARG A 1 89 ? 6.93 -25.969 -6.984 1 95.38 89 ARG A CA 1
ATOM 657 C C . ARG A 1 89 ? 7.793 -24.797 -7.449 1 95.38 89 ARG A C 1
ATOM 659 O O . ARG A 1 89 ? 8.266 -24.781 -8.586 1 95.38 89 ARG A O 1
ATOM 666 N N . GLY A 1 90 ? 7.918 -23.766 -6.602 1 95.75 90 GLY A N 1
ATOM 667 C CA . GLY A 1 90 ? 8.766 -22.641 -6.938 1 95.75 90 GLY A CA 1
ATOM 668 C C . GLY A 1 90 ? 8.023 -21.516 -7.621 1 95.75 90 GLY A C 1
ATOM 669 O O . GLY A 1 90 ? 8.633 -20.547 -8.07 1 95.75 90 GLY A O 1
ATOM 670 N N . LEU A 1 91 ? 6.707 -21.625 -7.707 1 97.56 91 LEU A N 1
ATOM 671 C CA . LEU A 1 91 ? 5.918 -20.609 -8.406 1 97.56 91 LEU A CA 1
ATOM 672 C C . LEU A 1 91 ? 5.965 -19.281 -7.668 1 97.56 91 LEU A C 1
ATOM 674 O O . LEU A 1 91 ? 6.016 -18.219 -8.297 1 97.56 91 LEU A O 1
ATOM 678 N N . GLY A 1 92 ? 5.938 -19.344 -6.344 1 96.38 92 GLY A N 1
ATOM 679 C CA . GLY A 1 92 ? 6.066 -18.109 -5.578 1 96.38 92 GLY A CA 1
ATOM 680 C C . GLY A 1 92 ? 7.352 -17.359 -5.867 1 96.38 92 GLY A C 1
ATOM 681 O O . GLY A 1 92 ? 7.34 -16.141 -6.035 1 96.38 92 GLY A O 1
ATOM 682 N N . THR A 1 93 ? 8.398 -18.094 -5.906 1 96.62 93 THR A N 1
ATOM 683 C CA . THR A 1 93 ? 9.703 -17.516 -6.199 1 96.62 93 THR A CA 1
ATOM 684 C C . THR A 1 93 ? 9.719 -16.906 -7.598 1 96.62 93 THR A C 1
ATOM 686 O O . THR A 1 93 ? 10.273 -15.82 -7.801 1 96.62 93 THR A O 1
ATOM 689 N N . ALA A 1 94 ? 9.141 -17.609 -8.547 1 97.56 94 ALA A N 1
ATOM 690 C CA . ALA A 1 94 ? 9.078 -17.109 -9.914 1 97.56 94 ALA A CA 1
ATOM 691 C C . ALA A 1 94 ? 8.297 -15.797 -9.977 1 97.56 94 ALA A C 1
ATOM 693 O O . ALA A 1 94 ? 8.727 -14.844 -10.641 1 97.56 94 ALA A O 1
ATOM 694 N N . ILE A 1 95 ? 7.152 -15.711 -9.312 1 97.75 95 ILE A N 1
ATOM 695 C CA . ILE A 1 95 ? 6.32 -14.508 -9.281 1 97.75 95 ILE A CA 1
ATOM 696 C C . ILE A 1 95 ? 7.098 -13.359 -8.641 1 97.75 95 ILE A C 1
ATOM 698 O O . ILE A 1 95 ? 7.18 -12.266 -9.211 1 97.75 95 ILE A O 1
ATOM 702 N N . MET A 1 96 ? 7.734 -13.602 -7.523 1 97 96 MET A N 1
ATOM 703 C CA . MET A 1 96 ? 8.477 -12.57 -6.805 1 97 96 MET A CA 1
ATOM 704 C C . MET A 1 96 ? 9.664 -12.078 -7.629 1 97 96 MET A C 1
ATOM 706 O O . MET A 1 96 ? 9.969 -10.883 -7.629 1 97 96 MET A O 1
ATOM 710 N N . SER A 1 97 ? 10.297 -12.992 -8.258 1 97.44 97 SER A N 1
ATOM 711 C CA . SER A 1 97 ? 11.43 -12.594 -9.094 1 97.44 97 SER A CA 1
ATOM 712 C C . SER A 1 97 ? 10.992 -11.648 -10.203 1 97.44 97 SER A C 1
ATOM 714 O O . SER A 1 97 ? 11.68 -10.672 -10.5 1 97.44 97 SER A O 1
ATOM 716 N N . ALA A 1 98 ? 9.859 -11.945 -10.812 1 97.69 98 ALA A N 1
ATOM 717 C CA . ALA A 1 98 ? 9.328 -11.07 -11.852 1 97.69 98 ALA A CA 1
ATOM 718 C C . ALA A 1 98 ? 9 -9.688 -11.289 1 97.69 98 ALA A C 1
ATOM 720 O O . ALA A 1 98 ? 9.297 -8.672 -11.922 1 97.69 98 ALA A O 1
ATOM 721 N N . ILE A 1 99 ? 8.391 -9.656 -10.148 1 98.06 99 ILE A N 1
ATOM 722 C CA . ILE A 1 99 ? 8.039 -8.406 -9.5 1 98.06 99 ILE A CA 1
ATOM 723 C C . ILE A 1 99 ? 9.312 -7.645 -9.125 1 98.06 99 ILE A C 1
ATOM 725 O O . ILE A 1 99 ? 9.414 -6.438 -9.359 1 98.06 99 ILE A O 1
ATOM 729 N N . ASP A 1 100 ? 10.242 -8.352 -8.578 1 96.88 100 ASP A N 1
ATOM 730 C CA . ASP A 1 100 ? 11.516 -7.75 -8.188 1 96.88 100 ASP A CA 1
ATOM 731 C C . ASP A 1 100 ? 12.227 -7.133 -9.383 1 96.88 100 ASP A C 1
ATOM 733 O O . ASP A 1 100 ? 12.734 -6.008 -9.305 1 96.88 100 ASP A O 1
ATOM 737 N N . ASP A 1 101 ? 12.266 -7.895 -10.438 1 96.62 101 ASP A N 1
ATOM 738 C CA . ASP A 1 101 ? 12.875 -7.402 -11.664 1 96.62 101 ASP A CA 1
ATOM 739 C C . ASP A 1 101 ? 12.195 -6.121 -12.148 1 96.62 101 ASP A C 1
ATOM 741 O O . ASP A 1 101 ? 12.867 -5.16 -12.531 1 96.62 101 ASP A O 1
ATOM 745 N N . TRP A 1 102 ? 10.938 -6.129 -12.133 1 98.06 102 TRP A N 1
ATOM 746 C CA . TRP A 1 102 ? 10.18 -4.977 -12.602 1 98.06 102 TRP A CA 1
ATOM 747 C C . TRP A 1 102 ? 10.438 -3.758 -11.727 1 98.06 102 TRP A C 1
ATOM 749 O O . TRP A 1 102 ? 10.617 -2.648 -12.227 1 98.06 102 TRP A O 1
ATOM 759 N N . ILE A 1 103 ? 10.438 -3.904 -10.445 1 98.06 103 ILE A N 1
ATOM 760 C CA . ILE A 1 103 ? 10.695 -2.812 -9.508 1 98.06 103 ILE A CA 1
ATOM 761 C C . ILE A 1 103 ? 12.094 -2.248 -9.758 1 98.06 103 ILE A C 1
ATOM 763 O O . ILE A 1 103 ? 12.273 -1.031 -9.836 1 98.06 103 ILE A O 1
ATOM 767 N N . ALA A 1 104 ? 13.023 -3.135 -9.859 1 96.44 104 ALA A N 1
ATOM 768 C CA . ALA A 1 104 ? 14.406 -2.723 -10.086 1 96.44 104 ALA A CA 1
ATOM 769 C C . ALA A 1 104 ? 14.523 -1.891 -11.359 1 96.44 104 ALA A C 1
ATOM 771 O O . ALA A 1 104 ? 15.32 -0.949 -11.422 1 96.44 104 ALA A O 1
ATOM 772 N N . GLU A 1 105 ? 13.719 -2.23 -12.266 1 96.5 105 GLU A N 1
ATOM 773 C CA . GLU A 1 105 ? 13.773 -1.581 -13.578 1 96.5 105 GLU A CA 1
ATOM 774 C C . GLU A 1 105 ? 13.047 -0.238 -13.555 1 96.5 105 GLU A C 1
ATOM 776 O O . GLU A 1 105 ? 13.398 0.673 -14.305 1 96.5 105 GLU A O 1
ATOM 781 N N . THR A 1 106 ? 12.102 -0.1 -12.695 1 97.88 106 THR A N 1
ATOM 782 C CA . THR A 1 106 ? 11.164 0.998 -12.922 1 97.88 106 THR A CA 1
ATOM 783 C C . THR A 1 106 ? 11.172 1.966 -11.742 1 97.88 106 THR A C 1
ATOM 785 O O . THR A 1 106 ? 10.906 3.158 -11.914 1 97.88 106 THR A O 1
ATOM 788 N N . ALA A 1 107 ? 11.398 1.494 -10.555 1 98.38 107 ALA A N 1
ATOM 789 C CA . ALA A 1 107 ? 11.227 2.33 -9.367 1 98.38 107 ALA A CA 1
ATOM 790 C C . ALA A 1 107 ? 12.391 3.309 -9.211 1 98.38 107 ALA A C 1
ATOM 792 O O . ALA A 1 107 ? 13.547 2.934 -9.383 1 98.38 107 ALA A O 1
ATOM 793 N N . PRO A 1 108 ? 12.102 4.586 -8.906 1 98.38 108 PRO A N 1
ATOM 794 C CA . PRO A 1 108 ? 13.188 5.535 -8.633 1 98.38 108 PRO A CA 1
ATOM 795 C C . PRO A 1 108 ? 13.906 5.246 -7.32 1 98.38 108 PRO A C 1
ATOM 797 O O . PRO A 1 108 ? 13.422 4.461 -6.504 1 98.38 108 PRO A O 1
ATOM 800 N N . PRO A 1 109 ? 15.039 5.875 -7.16 1 97.81 109 PRO A N 1
ATOM 801 C CA . PRO A 1 109 ? 15.766 5.688 -5.906 1 97.81 109 PRO A CA 1
ATOM 802 C C . PRO A 1 109 ? 14.961 6.121 -4.684 1 97.81 109 PRO A C 1
ATOM 804 O O . PRO A 1 109 ? 14.164 7.062 -4.77 1 97.81 109 PRO A O 1
ATOM 807 N N . ASN A 1 110 ? 15.117 5.398 -3.598 1 97.94 110 ASN A N 1
ATOM 808 C CA . ASN A 1 110 ? 14.555 5.688 -2.285 1 97.94 110 ASN A CA 1
ATOM 809 C C . ASN A 1 110 ? 13.047 5.426 -2.252 1 97.94 110 ASN A C 1
ATOM 811 O O . ASN A 1 110 ? 12.352 5.898 -1.354 1 97.94 110 ASN A O 1
ATOM 815 N N . ALA A 1 111 ? 12.547 4.773 -3.297 1 98.62 111 ALA A N 1
ATOM 816 C CA . ALA A 1 111 ? 11.156 4.34 -3.209 1 98.62 111 ALA A CA 1
ATOM 817 C C . ALA A 1 111 ? 10.961 3.332 -2.08 1 98.62 111 ALA A C 1
ATOM 819 O O . ALA A 1 111 ? 11.836 2.506 -1.821 1 98.62 111 ALA A O 1
ATOM 820 N N . TYR A 1 112 ? 9.906 3.414 -1.409 1 98.75 112 TYR A N 1
ATOM 821 C CA . TYR A 1 112 ? 9.523 2.518 -0.324 1 98.75 112 TYR A CA 1
ATOM 822 C C . TYR A 1 112 ? 8.672 1.366 -0.843 1 98.75 112 TYR A C 1
ATOM 824 O O . TYR A 1 112 ? 7.535 1.573 -1.276 1 98.75 112 TYR A O 1
ATOM 832 N N . VAL A 1 113 ? 9.219 0.184 -0.889 1 98.81 113 VAL A N 1
ATOM 833 C CA . VAL A 1 113 ? 8.516 -1.024 -1.32 1 98.81 113 VAL A CA 1
ATOM 834 C C . VAL A 1 113 ? 8.125 -1.856 -0.102 1 98.81 113 VAL A C 1
ATOM 836 O O . VAL A 1 113 ? 8.977 -2.213 0.715 1 98.81 113 VAL A O 1
ATOM 839 N N . ASN A 1 114 ? 6.812 -2.152 0.03 1 98.62 114 ASN A N 1
ATOM 840 C CA . ASN A 1 114 ? 6.391 -2.799 1.268 1 98.62 114 ASN A CA 1
ATOM 841 C C . ASN A 1 114 ? 5.352 -3.889 1.004 1 98.62 114 ASN A C 1
ATOM 843 O O . ASN A 1 114 ? 4.891 -4.051 -0.127 1 98.62 114 ASN A O 1
ATOM 847 N N . LEU A 1 115 ? 5.07 -4.668 1.988 1 98.19 115 LEU A N 1
ATOM 848 C CA . LEU A 1 115 ? 4.086 -5.742 1.94 1 98.19 115 LEU A CA 1
ATOM 849 C C . LEU A 1 115 ? 3.729 -6.215 3.346 1 98.19 115 LEU A C 1
ATOM 851 O O . LEU A 1 115 ? 4.383 -5.836 4.316 1 98.19 115 LEU A O 1
ATOM 855 N N . PHE A 1 116 ? 2.658 -6.953 3.447 1 97.19 116 PHE A N 1
ATOM 856 C CA . PHE A 1 116 ? 2.326 -7.738 4.633 1 97.19 116 PHE A CA 1
ATOM 857 C C . PHE A 1 116 ? 2.537 -9.227 4.375 1 97.19 116 PHE A C 1
ATOM 859 O O . PHE A 1 116 ? 1.967 -9.781 3.436 1 97.19 116 PHE A O 1
ATOM 866 N N . ALA A 1 117 ? 3.361 -9.82 5.098 1 94.44 117 ALA A N 1
ATOM 867 C CA . ALA A 1 117 ? 3.744 -11.219 4.898 1 94.44 117 ALA A CA 1
ATOM 868 C C . ALA A 1 117 ? 3.201 -12.102 6.016 1 94.44 117 ALA A C 1
ATOM 870 O O . ALA A 1 117 ? 3.303 -11.758 7.195 1 94.44 117 ALA A O 1
ATOM 871 N N . ASP A 1 118 ? 2.594 -13.242 5.695 1 87.56 118 ASP A N 1
ATOM 872 C CA . ASP A 1 118 ? 2.141 -14.211 6.684 1 87.56 118 ASP A CA 1
ATOM 873 C C . ASP A 1 118 ? 3.252 -15.203 7.031 1 87.56 118 ASP A C 1
ATOM 875 O O . ASP A 1 118 ? 3.184 -15.883 8.055 1 87.56 118 ASP A O 1
ATOM 879 N N . VAL A 1 119 ? 4.16 -15.398 6.18 1 75.44 119 VAL A N 1
ATOM 880 C CA . VAL A 1 119 ? 5.191 -16.406 6.379 1 75.44 119 VAL A CA 1
ATOM 881 C C . VAL A 1 119 ? 6.547 -15.734 6.582 1 75.44 119 VAL A C 1
ATOM 883 O O . VAL A 1 119 ? 6.895 -14.797 5.859 1 75.44 119 VAL A O 1
ATOM 886 N N . ASP A 1 120 ? 7.312 -16.25 7.438 1 78.12 120 ASP A N 1
ATOM 887 C CA . ASP A 1 120 ? 8.656 -15.734 7.703 1 78.12 120 ASP A CA 1
ATOM 888 C C . ASP A 1 120 ? 9.664 -16.297 6.707 1 78.12 120 ASP A C 1
ATOM 890 O O . ASP A 1 120 ? 9.477 -17.391 6.18 1 78.12 120 ASP A O 1
ATOM 894 N N . GLY A 1 121 ? 10.633 -15.562 6.355 1 87.94 121 GLY A N 1
ATOM 895 C CA . GLY A 1 121 ? 11.812 -16.078 5.68 1 87.94 121 GLY A CA 1
ATOM 896 C C . GLY A 1 121 ? 11.742 -15.938 4.168 1 87.94 121 GLY A C 1
ATOM 897 O O . GLY A 1 121 ? 12.766 -15.758 3.508 1 87.94 121 GLY A O 1
ATOM 898 N N . PHE A 1 122 ? 10.57 -15.992 3.539 1 92.69 122 PHE A N 1
ATOM 899 C CA . PHE A 1 122 ? 10.43 -16.016 2.088 1 92.69 122 PHE A CA 1
ATOM 900 C C . PHE A 1 122 ? 10.828 -14.672 1.492 1 92.69 122 PHE A C 1
ATOM 902 O O . PHE A 1 122 ? 11.656 -14.609 0.577 1 92.69 122 PHE A O 1
ATOM 909 N N . TYR A 1 123 ? 10.391 -13.57 2.043 1 95.75 123 TYR A N 1
ATOM 910 C CA . TYR A 1 123 ? 10.586 -12.258 1.444 1 95.75 123 TYR A CA 1
ATOM 911 C C . TYR A 1 123 ? 11.938 -11.672 1.829 1 95.75 123 TYR A C 1
ATOM 913 O O . TYR A 1 123 ? 12.453 -10.773 1.154 1 95.75 123 TYR A O 1
ATOM 921 N N . GLU A 1 124 ? 12.516 -12.156 2.902 1 95 124 GLU A N 1
ATOM 922 C CA . GLU A 1 124 ? 13.836 -11.711 3.328 1 95 124 GLU A CA 1
ATOM 923 C C . GLU A 1 124 ? 14.883 -11.984 2.254 1 95 124 GLU A C 1
ATOM 925 O O . GLU A 1 124 ? 15.836 -11.219 2.096 1 95 124 GLU A O 1
ATOM 930 N N . ARG A 1 125 ? 14.711 -13.039 1.585 1 91.75 125 ARG A N 1
ATOM 931 C CA . ARG A 1 125 ? 15.648 -13.406 0.527 1 91.75 125 ARG A CA 1
ATOM 932 C C . ARG A 1 125 ? 15.633 -12.375 -0.596 1 91.75 125 ARG A C 1
ATOM 934 O O . ARG A 1 125 ? 16.547 -12.32 -1.409 1 91.75 125 ARG A O 1
ATOM 941 N N . PHE A 1 126 ? 14.562 -11.68 -0.681 1 94.06 126 PHE A N 1
ATOM 942 C CA . PHE A 1 126 ? 14.43 -10.648 -1.699 1 94.06 126 PHE A CA 1
ATOM 943 C C . PHE A 1 126 ? 14.766 -9.273 -1.124 1 94.06 126 PHE A C 1
ATOM 945 O O . PHE A 1 126 ? 14.438 -8.25 -1.724 1 94.06 126 PHE A O 1
ATOM 952 N N . GLY A 1 127 ? 15.312 -9.234 0.126 1 95.44 127 GLY A N 1
ATOM 953 C CA . GLY A 1 127 ? 15.836 -8.008 0.694 1 95.44 127 GLY A CA 1
ATOM 954 C C . GLY A 1 127 ? 14.852 -7.297 1.604 1 95.44 127 GLY A C 1
ATOM 955 O O . GLY A 1 127 ? 15.117 -6.184 2.064 1 95.44 127 GLY A O 1
ATOM 956 N N . PHE A 1 128 ? 13.742 -7.887 1.833 1 97.44 128 PHE A N 1
ATOM 957 C CA . PHE A 1 128 ? 12.781 -7.266 2.73 1 97.44 128 PHE A CA 1
ATOM 958 C C . PHE A 1 128 ? 13.148 -7.527 4.188 1 97.44 128 PHE A C 1
ATOM 960 O O . PHE A 1 128 ? 13.719 -8.57 4.512 1 97.44 128 PHE A O 1
ATOM 967 N N . GLU A 1 129 ? 12.812 -6.527 5.004 1 96.12 129 GLU A N 1
ATOM 968 C CA . GLU A 1 129 ? 13.016 -6.664 6.441 1 96.12 129 GLU A CA 1
ATOM 969 C C . GLU A 1 129 ? 11.766 -6.258 7.219 1 96.12 129 GLU A C 1
ATOM 971 O O . GLU A 1 129 ? 10.961 -5.461 6.73 1 96.12 129 GLU A O 1
ATOM 976 N N . ALA A 1 130 ? 11.586 -6.832 8.391 1 94.5 130 ALA A N 1
ATOM 977 C CA . ALA A 1 130 ? 10.445 -6.5 9.234 1 94.5 130 ALA A CA 1
ATOM 978 C C . ALA A 1 130 ? 10.469 -5.031 9.641 1 94.5 130 ALA A C 1
ATOM 980 O O . ALA A 1 130 ? 11.531 -4.477 9.93 1 94.5 130 ALA A O 1
ATOM 981 N N . THR A 1 131 ? 9.25 -4.434 9.711 1 94.31 131 THR A N 1
ATOM 982 C CA . THR A 1 131 ? 9.172 -3.027 10.094 1 94.31 131 THR A CA 1
ATOM 983 C C . THR A 1 131 ? 9.266 -2.873 11.609 1 94.31 131 THR A C 1
ATOM 985 O O . THR A 1 131 ? 9.609 -1.801 12.109 1 94.31 131 THR A O 1
ATOM 988 N N . ARG A 1 132 ? 8.82 -3.912 12.273 1 90.38 132 ARG A N 1
ATOM 989 C CA . ARG A 1 132 ? 8.844 -3.865 13.734 1 90.38 132 ARG A CA 1
ATOM 990 C C . ARG A 1 132 ? 10.273 -3.891 14.258 1 90.38 132 ARG A C 1
ATOM 992 O O . ARG A 1 132 ? 11.148 -4.523 13.656 1 90.38 132 ARG A O 1
ATOM 999 N N . PRO A 1 133 ? 10.547 -3.246 15.328 1 88.81 133 PRO A N 1
ATOM 1000 C CA . PRO A 1 133 ? 9.641 -2.533 16.234 1 88.81 133 PRO A CA 1
ATOM 1001 C C . PRO A 1 133 ? 9.445 -1.072 15.844 1 88.81 133 PRO A C 1
ATOM 1003 O O . PRO A 1 133 ? 8.609 -0.379 16.422 1 88.81 133 PRO A O 1
ATOM 1006 N N . ALA A 1 134 ? 10.102 -0.594 14.852 1 88.25 134 ALA A N 1
ATOM 1007 C CA . ALA A 1 134 ? 10.062 0.826 14.508 1 88.25 134 ALA A CA 1
ATOM 1008 C C . ALA A 1 134 ? 8.648 1.254 14.117 1 88.25 134 ALA A C 1
ATOM 1010 O O . ALA A 1 134 ? 8.211 2.355 14.453 1 88.25 134 ALA A O 1
ATOM 1011 N N . SER A 1 135 ? 8 0.36 13.414 1 93.25 135 SER A N 1
ATOM 1012 C CA . SER A 1 135 ? 6.637 0.638 12.977 1 93.25 135 SER A CA 1
ATOM 1013 C C . SER A 1 135 ? 5.785 -0.627 12.992 1 93.25 135 SER A C 1
ATOM 1015 O O . SER A 1 135 ? 6.305 -1.733 12.82 1 93.25 135 SER A O 1
ATOM 1017 N N . ASN A 1 136 ? 4.512 -0.419 13.211 1 93.62 136 ASN A N 1
ATOM 1018 C CA . ASN A 1 136 ? 3.531 -1.498 13.195 1 93.62 136 ASN A CA 1
ATOM 1019 C C . ASN A 1 136 ? 2.625 -1.408 11.969 1 93.62 136 ASN A C 1
ATOM 1021 O O . ASN A 1 136 ? 2.102 -0.338 11.656 1 93.62 136 ASN A O 1
ATOM 1025 N N . GLY A 1 137 ? 2.551 -2.604 11.281 1 96.38 137 GLY A N 1
ATOM 1026 C CA . GLY A 1 137 ? 1.51 -2.668 10.266 1 96.38 137 GLY A CA 1
ATOM 1027 C C . GLY A 1 137 ? 0.111 -2.715 10.852 1 96.38 137 GLY A C 1
ATOM 1028 O O . GLY A 1 137 ? -0.131 -3.41 11.844 1 96.38 137 GLY A O 1
ATOM 1029 N N . MET A 1 138 ? -0.822 -1.895 10.359 1 97.62 138 MET A N 1
ATOM 1030 C CA . MET A 1 138 ? -2.215 -1.86 10.797 1 97.62 138 MET A CA 1
ATOM 1031 C C . MET A 1 138 ? -3.162 -1.878 9.602 1 97.62 138 MET A C 1
ATOM 1033 O O . MET A 1 138 ? -2.766 -1.534 8.484 1 97.62 138 MET A O 1
ATOM 1037 N N . PHE A 1 139 ? -4.395 -2.305 9.867 1 97.62 139 PHE A N 1
ATOM 1038 C CA . PHE A 1 139 ? -5.359 -2.352 8.773 1 97.62 139 PHE A CA 1
ATOM 1039 C C . PHE A 1 139 ? -6.785 -2.24 9.297 1 97.62 139 PHE A C 1
ATOM 1041 O O . PHE A 1 139 ? -7.016 -2.348 10.508 1 97.62 139 PHE A O 1
ATOM 1048 N N . ARG A 1 140 ? -7.648 -1.947 8.445 1 96.75 140 ARG A N 1
ATOM 1049 C CA . ARG A 1 140 ? -9.086 -2.137 8.609 1 96.75 140 ARG A CA 1
ATOM 1050 C C . ARG A 1 140 ? -9.75 -2.49 7.281 1 96.75 140 ARG A C 1
ATOM 1052 O O . ARG A 1 140 ? -9.141 -2.34 6.219 1 96.75 140 ARG A O 1
ATOM 1059 N N . ARG A 1 141 ? -11 -3.031 7.32 1 96.31 141 ARG A N 1
ATOM 1060 C CA . ARG A 1 141 ? -11.766 -3.332 6.117 1 96.31 141 ARG A CA 1
ATOM 1061 C C . ARG A 1 141 ? -13 -2.441 6.02 1 96.31 141 ARG A C 1
ATOM 1063 O O . ARG A 1 141 ? -13.641 -2.145 7.031 1 96.31 141 ARG A O 1
ATOM 1070 N N . THR A 1 142 ? -13.273 -2.072 4.82 1 96.75 142 THR A N 1
ATOM 1071 C CA . THR A 1 142 ? -14.453 -1.232 4.633 1 96.75 142 THR A CA 1
ATOM 1072 C C . THR A 1 142 ? -15.719 -2.078 4.602 1 96.75 142 THR A C 1
ATOM 1074 O O . THR A 1 142 ? -15.688 -3.246 4.207 1 96.75 142 THR A O 1
ATOM 1077 N N . GLU A 1 143 ? -16.844 -1.491 4.973 1 90.81 143 GLU A N 1
ATOM 1078 C CA . GLU A 1 143 ? -18.141 -2.162 4.992 1 90.81 143 GLU A CA 1
ATOM 1079 C C . GLU A 1 143 ? -18.906 -1.907 3.701 1 90.81 143 GLU A C 1
ATOM 1081 O O . GLU A 1 143 ? -18.734 -0.868 3.061 1 90.81 143 GLU A O 1
ATOM 1086 N N . MET B 1 1 ? -19.031 6.547 13.336 1 37.53 1 MET B N 1
ATOM 1087 C CA . MET B 1 1 ? -18.312 7.477 12.477 1 37.53 1 MET B CA 1
ATOM 1088 C C . MET B 1 1 ? -17.656 8.586 13.289 1 37.53 1 MET B C 1
ATOM 1090 O O . MET B 1 1 ? -18.297 9.188 14.156 1 37.53 1 MET B O 1
ATOM 1094 N N . ALA B 1 2 ? -16.375 8.492 13.391 1 47.41 2 ALA B N 1
ATOM 1095 C CA . ALA B 1 2 ? -15.805 9.508 14.266 1 47.41 2 ALA B CA 1
ATOM 1096 C C . ALA B 1 2 ? -16.312 10.898 13.922 1 47.41 2 ALA B C 1
ATOM 1098 O O . ALA B 1 2 ? -16.641 11.172 12.758 1 47.41 2 ALA B O 1
ATOM 1099 N N . ALA B 1 3 ? -16.562 11.68 14.695 1 51.25 3 ALA B N 1
ATOM 1100 C CA . ALA B 1 3 ? -17.016 13.062 14.562 1 51.25 3 ALA B CA 1
ATOM 1101 C C . ALA B 1 3 ? -16.141 13.828 13.57 1 51.25 3 ALA B C 1
ATOM 1103 O O . ALA B 1 3 ? -14.945 13.57 13.453 1 51.25 3 ALA B O 1
ATOM 1104 N N . PRO B 1 4 ? -16.719 14.43 12.445 1 54.19 4 PRO B N 1
ATOM 1105 C CA . PRO B 1 4 ? -15.906 15.242 11.523 1 54.19 4 PRO B CA 1
ATOM 1106 C C . PRO B 1 4 ? -14.938 16.172 12.25 1 54.19 4 PRO B C 1
ATOM 1108 O O . PRO B 1 4 ? -15.344 16.906 13.148 1 54.19 4 PRO B O 1
ATOM 1111 N N . ALA B 1 5 ? -13.711 15.617 12.359 1 65 5 ALA B N 1
ATOM 1112 C CA . ALA B 1 5 ? -12.828 16.438 13.18 1 65 5 ALA B CA 1
ATOM 1113 C C . ALA B 1 5 ? -12.688 17.844 12.609 1 65 5 ALA B C 1
ATOM 1115 O O . ALA B 1 5 ? -12.586 18.016 11.391 1 65 5 ALA B O 1
ATOM 1116 N N . THR B 1 6 ? -13.07 18.828 13.25 1 84.44 6 THR B N 1
ATOM 1117 C CA . THR B 1 6 ? -12.945 20.25 12.953 1 84.44 6 THR B CA 1
ATOM 1118 C C . THR B 1 6 ? -11.477 20.656 12.867 1 84.44 6 THR B C 1
ATOM 1120 O O . THR B 1 6 ? -10.648 20.172 13.641 1 84.44 6 THR B O 1
ATOM 1123 N N . VAL B 1 7 ? -11.07 21.328 11.742 1 93.06 7 VAL B N 1
ATOM 1124 C CA . VAL B 1 7 ? -9.742 21.922 11.617 1 93.06 7 VAL B CA 1
ATOM 1125 C C . VAL B 1 7 ? -9.547 23 12.672 1 93.06 7 VAL B C 1
ATOM 1127 O O . VAL B 1 7 ? -10.383 23.891 12.82 1 93.06 7 VAL B O 1
ATOM 1130 N N . PRO B 1 8 ? -8.492 22.906 13.531 1 95.75 8 PRO B N 1
ATOM 1131 C CA . PRO B 1 8 ? -8.258 23.906 14.562 1 95.75 8 PRO B CA 1
ATOM 1132 C C . PRO B 1 8 ? -8.18 25.328 14 1 95.75 8 PRO B C 1
ATOM 1134 O O . PRO B 1 8 ? -7.84 25.516 12.828 1 95.75 8 PRO B O 1
ATOM 1137 N N . ASP B 1 9 ? -8.43 26.266 14.891 1 95.31 9 ASP B N 1
ATOM 1138 C CA . ASP B 1 9 ? -8.344 27.672 14.477 1 95.31 9 ASP B CA 1
ATOM 1139 C C . ASP B 1 9 ? -6.938 28.016 13.984 1 95.31 9 ASP B C 1
ATOM 1141 O O . ASP B 1 9 ? -5.945 27.562 14.57 1 95.31 9 ASP B O 1
ATOM 1145 N N . GLY B 1 10 ? -6.883 28.812 12.891 1 97.62 10 GLY B N 1
ATOM 1146 C CA . GLY B 1 10 ? -5.602 29.266 12.375 1 97.62 10 GLY B CA 1
ATOM 1147 C C . GLY B 1 10 ? -5.039 28.359 11.289 1 97.62 10 GLY B C 1
ATOM 1148 O O . GLY B 1 10 ? -3.973 28.641 10.734 1 97.62 10 GLY B O 1
ATOM 1149 N N . TYR B 1 11 ? -5.863 27.344 11 1 98.5 11 TYR B N 1
ATOM 1150 C CA . TYR B 1 11 ? -5.43 26.422 9.953 1 98.5 11 TYR B CA 1
ATOM 1151 C C . TYR B 1 11 ? -6.543 26.188 8.938 1 98.5 11 TYR B C 1
ATOM 1153 O O . TYR B 1 11 ? -7.723 26.312 9.266 1 98.5 11 TYR B O 1
ATOM 1161 N N . THR B 1 12 ? -6.145 25.891 7.711 1 98.25 12 THR B N 1
ATOM 1162 C CA . THR B 1 12 ? -7.066 25.469 6.664 1 98.25 12 THR B CA 1
ATOM 1163 C C . THR B 1 12 ? -6.684 24.094 6.121 1 98.25 12 THR B C 1
ATOM 1165 O O . THR B 1 12 ? -5.508 23.828 5.844 1 98.25 12 THR B O 1
ATOM 1168 N N . LEU B 1 13 ? -7.66 23.219 6.035 1 98.38 13 LEU B N 1
ATOM 1169 C CA . LEU B 1 13 ? -7.457 21.906 5.43 1 98.38 13 LEU B CA 1
ATOM 1170 C C . LEU B 1 13 ? -7.941 21.891 3.984 1 98.38 13 LEU B C 1
ATOM 1172 O O . LEU B 1 13 ? -9.086 22.266 3.705 1 98.38 13 LEU B O 1
ATOM 1176 N N . ARG B 1 14 ? -7.066 21.531 3.094 1 98.38 14 ARG B N 1
ATOM 1177 C CA . ARG B 1 14 ? -7.383 21.406 1.676 1 98.38 14 ARG B CA 1
ATOM 1178 C C . ARG B 1 14 ? -7.332 19.938 1.231 1 98.38 14 ARG B C 1
ATOM 1180 O O . ARG B 1 14 ? -6.391 19.219 1.567 1 98.38 14 ARG B O 1
ATOM 1187 N N . ARG B 1 15 ? -8.367 19.516 0.471 1 98.06 15 ARG B N 1
ATOM 1188 C CA . ARG B 1 15 ? -8.367 18.188 -0.12 1 98.06 15 ARG B CA 1
ATOM 1189 C C . ARG B 1 15 ? -7.582 18.156 -1.428 1 98.06 15 ARG B C 1
ATOM 1191 O O . ARG B 1 15 ? -8.164 18.062 -2.508 1 98.06 15 ARG B O 1
ATOM 1198 N N . GLU B 1 16 ? -6.277 18.266 -1.211 1 98.38 16 GLU B N 1
ATOM 1199 C CA . GLU B 1 16 ? -5.359 18.312 -2.346 1 98.38 16 GLU B CA 1
ATOM 1200 C C . GLU B 1 16 ? -4.074 17.547 -2.051 1 98.38 16 GLU B C 1
ATOM 1202 O O . GLU B 1 16 ? -3.574 17.578 -0.923 1 98.38 16 GLU B O 1
ATOM 1207 N N . VAL B 1 17 ? -3.582 16.922 -3.076 1 98.88 17 VAL B N 1
ATOM 1208 C CA . VAL B 1 17 ? -2.268 16.297 -2.992 1 98.88 17 VAL B CA 1
ATOM 1209 C C . VAL B 1 17 ? -1.189 17.375 -2.854 1 98.88 17 VAL B C 1
ATOM 1211 O O . VAL B 1 17 ? -1.234 18.406 -3.535 1 98.88 17 VAL B O 1
ATOM 1214 N N . PRO B 1 18 ? -0.305 17.203 -1.91 1 98.81 18 PRO B N 1
ATOM 1215 C CA . PRO B 1 18 ? 0.746 18.203 -1.786 1 98.81 18 PRO B CA 1
ATOM 1216 C C . PRO B 1 18 ? 1.559 18.375 -3.068 1 98.81 18 PRO B C 1
ATOM 1218 O O . PRO B 1 18 ? 1.656 17.438 -3.867 1 98.81 18 PRO B O 1
ATOM 1221 N N . THR B 1 19 ? 2.105 19.594 -3.246 1 98.62 19 THR B N 1
ATOM 1222 C CA . THR B 1 19 ? 3.109 19.75 -4.293 1 98.62 19 THR B CA 1
ATOM 1223 C C . THR B 1 19 ? 4.359 18.938 -3.973 1 98.62 19 THR B C 1
ATOM 1225 O O . THR B 1 19 ? 4.574 18.547 -2.824 1 98.62 19 THR B O 1
ATOM 1228 N N . THR B 1 20 ? 5.148 18.734 -5.039 1 98.88 20 THR B N 1
ATOM 1229 C CA . THR B 1 20 ? 6.406 18.031 -4.836 1 98.88 20 THR B CA 1
ATOM 1230 C C . THR B 1 20 ? 7.246 18.719 -3.762 1 98.88 20 THR B C 1
ATOM 1232 O O . THR B 1 20 ? 7.773 18.047 -2.861 1 98.88 20 THR B O 1
ATOM 1235 N N . GLU B 1 21 ? 7.324 19.984 -3.789 1 98.62 21 GLU B N 1
ATOM 1236 C CA . GLU B 1 21 ? 8.109 20.75 -2.826 1 98.62 21 GLU B CA 1
ATOM 1237 C C . GLU B 1 21 ? 7.566 20.578 -1.411 1 98.62 21 GLU B C 1
ATOM 1239 O O . GLU B 1 21 ? 8.32 20.312 -0.476 1 98.62 21 GLU B O 1
ATOM 1244 N N . THR B 1 22 ? 6.32 20.797 -1.227 1 98.75 22 THR B N 1
ATOM 1245 C CA . THR B 1 22 ? 5.672 20.641 0.07 1 98.75 22 THR B CA 1
ATOM 1246 C C . THR B 1 22 ? 5.91 19.25 0.633 1 98.75 22 THR B C 1
ATOM 1248 O O . THR B 1 22 ? 6.25 19.094 1.81 1 98.75 22 THR B O 1
ATOM 1251 N N . PHE B 1 23 ? 5.766 18.281 -0.226 1 98.94 23 PHE B N 1
ATOM 1252 C CA . PHE B 1 23 ? 5.965 16.875 0.129 1 98.94 23 PHE B CA 1
ATOM 1253 C C . PHE B 1 23 ? 7.371 16.641 0.666 1 98.94 23 PHE B C 1
ATOM 1255 O O . PHE B 1 23 ? 7.543 16.109 1.765 1 98.94 23 PHE B O 1
ATOM 1262 N N . LEU B 1 24 ? 8.32 17.078 -0.059 1 98.81 24 LEU B N 1
ATOM 1263 C CA . LEU B 1 24 ? 9.711 16.828 0.311 1 98.81 24 LEU B CA 1
ATOM 1264 C C . LEU B 1 24 ? 10.07 17.594 1.579 1 98.81 24 LEU B C 1
ATOM 1266 O O . LEU B 1 24 ? 10.734 17.047 2.467 1 98.81 24 LEU B O 1
ATOM 1270 N N . VAL B 1 25 ? 9.625 18.781 1.723 1 98.44 25 VAL B N 1
ATOM 1271 C CA . VAL B 1 25 ? 9.953 19.641 2.859 1 98.44 25 VAL B CA 1
ATOM 1272 C C . VAL B 1 25 ? 9.305 19.094 4.125 1 98.44 25 VAL B C 1
ATOM 1274 O O . VAL B 1 25 ? 9.945 19.016 5.18 1 98.44 25 VAL B O 1
ATOM 1277 N N . LEU B 1 26 ? 8.078 18.688 4.059 1 98.75 26 LEU B N 1
ATOM 1278 C CA . LEU B 1 26 ? 7.371 18.219 5.238 1 98.75 26 LEU B CA 1
ATOM 1279 C C . LEU B 1 26 ? 7.93 16.875 5.703 1 98.75 26 LEU B C 1
ATOM 1281 O O . LEU B 1 26 ? 8.016 16.609 6.906 1 98.75 26 LEU B O 1
ATOM 1285 N N . ARG B 1 27 ? 8.242 15.977 4.734 1 98.56 27 ARG B N 1
ATOM 1286 C CA . ARG B 1 27 ? 8.867 14.719 5.133 1 98.56 27 ARG B CA 1
ATOM 1287 C C . ARG B 1 27 ? 10.164 14.969 5.898 1 98.56 27 ARG B C 1
ATOM 1289 O O . ARG B 1 27 ? 10.398 14.359 6.941 1 98.56 27 ARG B O 1
ATOM 1296 N N . GLU B 1 28 ? 10.961 15.852 5.363 1 98.44 28 GLU B N 1
ATOM 1297 C CA . GLU B 1 28 ? 12.219 16.188 6.027 1 98.44 28 GLU B CA 1
ATOM 1298 C C . GLU B 1 28 ? 11.969 16.781 7.414 1 98.44 28 GLU B C 1
ATOM 1300 O O . GLU B 1 28 ? 12.594 16.359 8.391 1 98.44 28 GLU B O 1
ATOM 1305 N N . ALA B 1 29 ? 11.094 17.719 7.52 1 98.25 29 ALA B N 1
ATOM 1306 C CA . ALA B 1 29 ? 10.789 18.391 8.781 1 98.25 29 ALA B CA 1
ATOM 1307 C C . ALA B 1 29 ? 10.281 17.391 9.82 1 98.25 29 ALA B C 1
ATOM 1309 O O . ALA B 1 29 ? 10.555 17.531 11.016 1 98.25 29 ALA B O 1
ATOM 1310 N N . ALA B 1 30 ? 9.531 16.406 9.375 1 97.12 30 ALA B N 1
ATOM 1311 C CA . ALA B 1 30 ? 8.922 15.43 10.273 1 97.12 30 ALA B CA 1
ATOM 1312 C C . ALA B 1 30 ? 9.898 14.305 10.602 1 97.12 30 ALA B C 1
ATOM 1314 O O . ALA B 1 30 ? 9.555 13.367 11.328 1 97.12 30 ALA B O 1
ATOM 1315 N N . GLY B 1 31 ? 11.094 14.359 10.039 1 96.75 31 GLY B N 1
ATOM 1316 C CA . GLY B 1 31 ? 12.102 13.352 10.328 1 96.75 31 GLY B CA 1
ATOM 1317 C C . GLY B 1 31 ? 11.852 12.039 9.617 1 96.75 31 GLY B C 1
ATOM 1318 O O . GLY B 1 31 ? 12.281 10.984 10.086 1 96.75 31 GLY B O 1
ATOM 1319 N N . MET B 1 32 ? 11.18 12.07 8.508 1 97.12 32 MET B N 1
ATOM 1320 C CA . MET B 1 32 ? 10.859 10.859 7.746 1 97.12 32 MET B CA 1
ATOM 1321 C C . MET B 1 32 ? 11.953 10.547 6.73 1 97.12 32 MET B C 1
ATOM 1323 O O . MET B 1 32 ? 12.656 11.453 6.273 1 97.12 32 MET B O 1
ATOM 1327 N N . PRO B 1 33 ? 12.109 9.281 6.387 1 96.56 33 PRO B N 1
ATOM 1328 C CA . PRO B 1 33 ? 13.102 8.961 5.355 1 96.56 33 PRO B CA 1
ATOM 1329 C C . PRO B 1 33 ? 12.844 9.703 4.047 1 96.56 33 PRO B C 1
ATOM 1331 O O . PRO B 1 33 ? 11.695 9.891 3.652 1 96.56 33 PRO B O 1
ATOM 1334 N N . PRO B 1 34 ? 13.859 10.094 3.389 1 97 34 PRO B N 1
ATOM 1335 C CA . PRO B 1 34 ? 13.703 10.883 2.162 1 97 34 PRO B CA 1
ATOM 1336 C C . PRO B 1 34 ? 13.164 10.062 0.997 1 97 34 PRO B C 1
ATOM 1338 O O . PRO B 1 34 ? 13.227 8.828 1.025 1 97 34 PRO B O 1
ATOM 1341 N N . ARG B 1 35 ? 12.609 10.734 0.05 1 98.5 35 ARG B N 1
ATOM 1342 C CA . ARG B 1 35 ? 12.297 10.273 -1.298 1 98.5 35 ARG B CA 1
ATOM 1343 C C . ARG B 1 35 ? 13.031 11.094 -2.348 1 98.5 35 ARG B C 1
ATOM 1345 O O . ARG B 1 35 ? 13.391 12.25 -2.102 1 98.5 35 ARG B O 1
ATOM 1352 N N . SER B 1 36 ? 13.258 10.484 -3.486 1 98.56 36 SER B N 1
ATOM 1353 C CA . SER B 1 36 ? 13.867 11.273 -4.551 1 98.56 36 SER B CA 1
ATOM 1354 C C . SER B 1 36 ? 12.867 12.258 -5.145 1 98.56 36 SER B C 1
ATOM 1356 O O . SER B 1 36 ? 11.664 11.992 -5.172 1 98.56 36 SER B O 1
ATOM 1358 N N . ARG B 1 37 ? 13.359 13.406 -5.582 1 98.62 37 ARG B N 1
ATOM 1359 C CA . ARG B 1 37 ? 12.484 14.367 -6.254 1 98.62 37 ARG B CA 1
ATOM 1360 C C . ARG B 1 37 ? 11.812 13.742 -7.473 1 98.62 37 ARG B C 1
ATOM 1362 O O . ARG B 1 37 ? 10.617 13.945 -7.703 1 98.62 37 ARG B O 1
ATOM 1369 N N . ASP B 1 38 ? 12.633 12.977 -8.211 1 98.56 38 ASP B N 1
ATOM 1370 C CA . ASP B 1 38 ? 12.07 12.266 -9.352 1 98.56 38 ASP B CA 1
ATOM 1371 C C . ASP B 1 38 ? 10.906 11.367 -8.93 1 98.56 38 ASP B C 1
ATOM 1373 O O . ASP B 1 38 ? 9.852 11.375 -9.555 1 98.56 38 ASP B O 1
ATOM 1377 N N . GLY B 1 39 ? 11.078 10.633 -7.867 1 98.75 39 GLY B N 1
ATOM 1378 C CA . GLY B 1 39 ? 10.016 9.781 -7.348 1 98.75 39 GLY B CA 1
ATOM 1379 C C . GLY B 1 39 ? 8.773 10.555 -6.941 1 98.75 39 GLY B C 1
ATOM 1380 O O . GLY B 1 39 ? 7.656 10.141 -7.25 1 98.75 39 GLY B O 1
ATOM 1381 N N . ALA B 1 40 ? 9.023 11.656 -6.254 1 98.88 40 ALA B N 1
ATOM 1382 C CA . ALA B 1 40 ? 7.906 12.484 -5.812 1 98.88 40 ALA B CA 1
ATOM 1383 C C . ALA B 1 40 ? 7.141 13.055 -7.004 1 98.88 40 ALA B C 1
ATOM 1385 O O . ALA B 1 40 ? 5.91 13.031 -7.027 1 98.88 40 ALA B O 1
ATOM 1386 N N . GLU B 1 41 ? 7.84 13.555 -7.965 1 98.88 41 GLU B N 1
ATOM 1387 C CA . GLU B 1 41 ? 7.223 14.156 -9.141 1 98.88 41 GLU B CA 1
ATOM 1388 C C . GLU B 1 41 ? 6.418 13.125 -9.93 1 98.88 41 GLU B C 1
ATOM 1390 O O . GLU B 1 41 ? 5.359 13.445 -10.477 1 98.88 41 GLU B O 1
ATOM 1395 N N . ARG B 1 42 ? 6.871 11.93 -9.961 1 98.62 42 ARG B N 1
ATOM 1396 C CA . ARG B 1 42 ? 6.191 10.852 -10.672 1 98.62 42 ARG B CA 1
ATOM 1397 C C . ARG B 1 42 ? 5 10.336 -9.875 1 98.62 42 ARG B C 1
ATOM 1399 O O . ARG B 1 42 ? 3.945 10.047 -10.445 1 98.62 42 ARG B O 1
ATOM 1406 N N . GLY B 1 43 ? 5.188 10.203 -8.641 1 98.88 43 GLY B N 1
ATOM 1407 C CA . GLY B 1 43 ? 4.258 9.469 -7.805 1 98.88 43 GLY B CA 1
ATOM 1408 C C . GLY B 1 43 ? 3.088 10.312 -7.324 1 98.88 43 GLY B C 1
ATOM 1409 O O . GLY B 1 43 ? 1.944 9.852 -7.324 1 98.88 43 GLY B O 1
ATOM 1410 N N . LEU B 1 44 ? 3.309 11.562 -6.906 1 98.94 44 LEU B N 1
ATOM 1411 C CA . LEU B 1 44 ? 2.314 12.375 -6.211 1 98.94 44 LEU B CA 1
ATOM 1412 C C . LEU B 1 44 ? 1.066 12.555 -7.07 1 98.94 44 LEU B C 1
ATOM 1414 O O . LEU B 1 44 ? -0.056 12.453 -6.57 1 98.94 44 LEU B O 1
ATOM 1418 N N . PRO B 1 45 ? 1.144 12.789 -8.383 1 98.75 45 PRO B N 1
ATOM 1419 C CA . PRO B 1 45 ? -0.057 12.938 -9.203 1 98.75 45 PRO B CA 1
ATOM 1420 C C . PRO B 1 45 ? -0.906 11.672 -9.25 1 98.75 45 PRO B C 1
ATOM 1422 O O . PRO B 1 45 ? -2.064 11.711 -9.672 1 98.75 45 PRO B O 1
ATOM 1425 N N . ASN B 1 46 ? -0.369 10.523 -8.875 1 98.75 46 ASN B N 1
ATOM 1426 C CA . ASN B 1 46 ? -1.073 9.25 -8.953 1 98.75 46 ASN B CA 1
ATOM 1427 C C . ASN B 1 46 ? -1.694 8.867 -7.609 1 98.75 46 ASN B C 1
ATOM 1429 O O . ASN B 1 46 ? -2.154 7.738 -7.434 1 98.75 46 ASN B O 1
ATOM 1433 N N . SER B 1 47 ? -1.667 9.781 -6.656 1 98.88 47 SER B N 1
ATOM 1434 C CA . SER B 1 47 ? -2.373 9.562 -5.395 1 98.88 47 SER B CA 1
ATOM 1435 C C . SER B 1 47 ? -3.875 9.438 -5.621 1 98.88 47 SER B C 1
ATOM 1437 O O . SER B 1 47 ? -4.441 10.125 -6.477 1 98.88 47 SER B O 1
ATOM 1439 N N . LEU B 1 48 ? -4.488 8.547 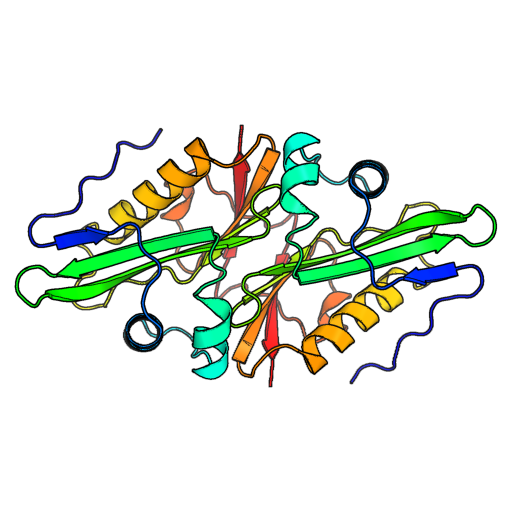-4.871 1 98.88 48 LEU B N 1
ATOM 1440 C CA . LEU B 1 48 ? -5.945 8.469 -4.914 1 98.88 48 LEU B CA 1
ATOM 1441 C C . LEU B 1 48 ? -6.578 9.68 -4.234 1 98.88 48 LEU B C 1
ATOM 1443 O O . LEU B 1 48 ? -7.645 10.141 -4.648 1 98.88 48 LEU B O 1
ATOM 1447 N N . PHE B 1 49 ? -5.977 10.141 -3.143 1 98.88 49 PHE B N 1
ATOM 1448 C CA . PHE B 1 49 ? -6.465 11.234 -2.316 1 98.88 49 PHE B CA 1
ATOM 1449 C C . PHE B 1 49 ? -5.316 11.906 -1.57 1 98.88 49 PHE B C 1
ATOM 1451 O O . PHE B 1 49 ? -4.312 11.258 -1.261 1 98.88 49 PHE B O 1
ATOM 1458 N N . GLY B 1 50 ? -5.426 13.156 -1.298 1 98.81 50 GLY B N 1
ATOM 1459 C CA . GLY B 1 50 ? -4.453 13.914 -0.518 1 98.81 50 GLY B CA 1
ATOM 1460 C C . GLY B 1 50 ? -5.074 15.047 0.272 1 98.81 50 GLY B C 1
ATOM 1461 O O . GLY B 1 50 ? -6.098 15.602 -0.133 1 98.81 50 GLY B O 1
ATOM 1462 N N . VAL B 1 51 ? -4.426 15.344 1.356 1 98.56 51 VAL B N 1
ATOM 1463 C CA . VAL B 1 51 ? -4.805 16.453 2.221 1 98.56 51 VAL B CA 1
ATOM 1464 C C . VAL B 1 51 ? -3.57 17.297 2.551 1 98.56 51 VAL B C 1
ATOM 1466 O O . VAL B 1 51 ? -2.494 16.75 2.807 1 98.56 51 VAL B O 1
ATOM 1469 N N . THR B 1 52 ? -3.744 18.547 2.453 1 98.75 52 THR B N 1
ATOM 1470 C CA . THR B 1 52 ? -2.729 19.484 2.928 1 98.75 52 THR B CA 1
ATOM 1471 C C . THR B 1 52 ? -3.322 20.453 3.941 1 98.75 52 THR B C 1
ATOM 1473 O O . THR B 1 52 ? -4.434 20.953 3.752 1 98.75 52 THR B O 1
ATOM 1476 N N . VAL B 1 53 ? -2.623 20.688 4.992 1 98.75 53 VAL B N 1
ATOM 1477 C CA . VAL B 1 53 ? -3.02 21.688 5.988 1 98.75 53 VAL B CA 1
ATOM 1478 C C . VAL B 1 53 ? -2.121 22.906 5.883 1 98.75 53 VAL B C 1
ATOM 1480 O O . VAL B 1 53 ? -0.894 22.797 5.863 1 98.75 53 VAL B O 1
ATOM 1483 N N . VAL B 1 54 ? -2.775 24.016 5.844 1 98.75 54 VAL B N 1
ATOM 1484 C CA . VAL B 1 54 ? -2.057 25.281 5.672 1 98.75 54 VAL B CA 1
ATOM 1485 C C . VAL B 1 54 ? -2.211 26.141 6.926 1 98.75 54 VAL B C 1
ATOM 1487 O O . VAL B 1 54 ? -3.314 26.281 7.457 1 98.75 54 VAL B O 1
ATOM 1490 N N . HIS B 1 55 ? -1.074 26.641 7.414 1 98.69 55 HIS B N 1
ATOM 1491 C CA . HIS B 1 55 ? -1.098 27.641 8.469 1 98.69 55 HIS B CA 1
ATOM 1492 C C . HIS B 1 55 ? -1.524 29 7.93 1 98.69 55 HIS B C 1
ATOM 1494 O O . HIS B 1 55 ? -0.795 29.625 7.152 1 98.69 55 HIS B O 1
ATOM 1500 N N . GLU B 1 56 ? -2.607 29.484 8.438 1 98 56 GLU B N 1
ATOM 1501 C CA . GLU B 1 56 ? -3.244 30.641 7.809 1 98 56 GLU B CA 1
ATOM 1502 C C . GLU B 1 56 ? -2.359 31.875 7.914 1 98 56 GLU B C 1
ATOM 1504 O O . GLU B 1 56 ? -2.172 32.594 6.93 1 98 56 GLU B O 1
ATOM 1509 N N . PRO B 1 57 ? -1.827 32.125 9.039 1 98 57 PRO B N 1
ATOM 1510 C CA . PRO B 1 57 ? -1.061 33.344 9.188 1 98 57 PRO B CA 1
ATOM 1511 C C . PRO B 1 57 ? 0.155 33.406 8.266 1 98 57 PRO B C 1
ATOM 1513 O O . PRO B 1 57 ? 0.548 34.5 7.828 1 98 57 PRO B O 1
ATOM 1516 N N . THR B 1 58 ? 0.778 32.281 7.926 1 97.81 58 THR B N 1
ATOM 1517 C CA . THR B 1 58 ? 2.002 32.281 7.133 1 97.81 58 THR B CA 1
ATOM 1518 C C . THR B 1 58 ? 1.738 31.719 5.734 1 97.81 58 THR B C 1
ATOM 1520 O O . THR B 1 58 ? 2.594 31.828 4.852 1 97.81 58 THR B O 1
ATOM 1523 N N . ASP B 1 59 ? 0.572 31.125 5.543 1 97.88 59 ASP B N 1
ATOM 1524 C CA . ASP B 1 59 ? 0.172 30.469 4.301 1 97.88 59 ASP B CA 1
ATOM 1525 C C . ASP B 1 59 ? 1.115 29.312 3.953 1 97.88 59 ASP B C 1
ATOM 1527 O O . ASP B 1 59 ? 1.308 29 2.777 1 97.88 59 ASP B O 1
ATOM 1531 N N . GLU B 1 60 ? 1.754 28.781 4.965 1 98.06 60 GLU B N 1
ATOM 1532 C CA . GLU B 1 60 ? 2.693 27.672 4.77 1 98.06 60 GLU B CA 1
ATOM 1533 C C . GLU B 1 60 ? 2.02 26.328 5.008 1 98.06 60 GLU B C 1
ATOM 1535 O O . GLU B 1 60 ? 1.265 26.172 5.969 1 98.06 60 GLU B O 1
ATOM 1540 N N . PRO B 1 61 ? 2.25 25.391 4.051 1 98.75 61 PRO B N 1
ATOM 1541 C CA . PRO B 1 61 ? 1.788 24.031 4.355 1 98.75 61 PRO B CA 1
ATOM 1542 C C . PRO B 1 61 ? 2.518 23.422 5.543 1 98.75 61 PRO B C 1
ATOM 1544 O O . PRO B 1 61 ? 3.75 23.422 5.59 1 98.75 61 PRO B O 1
ATOM 1547 N N . VAL B 1 62 ? 1.747 22.906 6.547 1 98.81 62 VAL B N 1
ATOM 1548 C CA . VAL B 1 62 ? 2.369 22.453 7.781 1 98.81 62 VAL B CA 1
ATOM 1549 C C . VAL B 1 62 ? 1.936 21.016 8.07 1 98.81 62 VAL B C 1
ATOM 1551 O O . VAL B 1 62 ? 2.373 20.406 9.055 1 98.81 62 VAL B O 1
ATOM 1554 N N . GLY B 1 63 ? 1.079 20.406 7.273 1 98.81 63 GLY B N 1
ATOM 1555 C CA . GLY B 1 63 ? 0.625 19.031 7.422 1 98.81 63 GLY B CA 1
ATOM 1556 C C . GLY B 1 63 ? 0.178 18.406 6.113 1 98.81 63 GLY B C 1
ATOM 1557 O O . GLY B 1 63 ? -0.177 19.125 5.168 1 98.81 63 GLY B O 1
ATOM 1558 N N . MET B 1 64 ? 0.238 17.125 6.062 1 98.88 64 MET B N 1
ATOM 1559 C CA . MET B 1 64 ? -0.215 16.406 4.871 1 98.88 64 MET B CA 1
ATOM 1560 C C . MET B 1 64 ? -0.623 14.977 5.215 1 98.88 64 MET B C 1
ATOM 1562 O O . MET B 1 64 ? -0.281 14.469 6.285 1 98.88 64 MET B O 1
ATOM 1566 N N . GLY B 1 65 ? -1.369 14.367 4.41 1 98.69 65 GLY B N 1
ATOM 1567 C CA . GLY B 1 65 ? -1.745 12.969 4.348 1 98.69 65 GLY B CA 1
ATOM 1568 C C . GLY B 1 65 ? -2.102 12.508 2.947 1 98.69 65 GLY B C 1
ATOM 1569 O O . GLY B 1 65 ? -2.625 13.281 2.146 1 98.69 65 GLY B O 1
ATOM 1570 N N . ARG B 1 66 ? -1.765 11.32 2.705 1 98.88 66 ARG B N 1
ATOM 1571 C CA . ARG B 1 66 ? -2.008 10.805 1.362 1 98.88 66 ARG B CA 1
ATOM 1572 C C . ARG B 1 66 ? -2.574 9.391 1.411 1 98.88 66 ARG B C 1
ATOM 1574 O O . ARG B 1 66 ? -2.332 8.656 2.369 1 98.88 66 ARG B O 1
ATOM 1581 N N . VAL B 1 67 ? -3.35 9.031 0.451 1 98.94 67 VAL B N 1
ATOM 1582 C CA . VAL B 1 67 ? -3.818 7.668 0.221 1 98.94 67 VAL B CA 1
ATOM 1583 C C . VAL B 1 67 ? -3.391 7.203 -1.17 1 98.94 67 VAL B C 1
ATOM 1585 O O . VAL B 1 67 ? -3.588 7.918 -2.156 1 98.94 67 VAL B O 1
ATOM 1588 N N . VAL B 1 68 ? -2.732 6.105 -1.241 1 98.94 68 VAL B N 1
ATOM 1589 C CA . VAL B 1 68 ? -2.402 5.469 -2.512 1 98.94 68 VAL B CA 1
ATOM 1590 C C . VAL B 1 68 ? -3.057 4.09 -2.582 1 98.94 68 VAL B C 1
ATOM 1592 O O . VAL B 1 68 ? -3.578 3.592 -1.582 1 98.94 68 VAL B O 1
ATOM 1595 N N . GLY B 1 69 ? -3.051 3.449 -3.762 1 98.81 69 GLY B N 1
ATOM 1596 C CA . GLY B 1 69 ? -3.688 2.158 -3.959 1 98.81 69 GLY B CA 1
ATOM 1597 C C . GLY B 1 69 ? -4.289 1.992 -5.344 1 98.81 69 GLY B C 1
ATOM 1598 O O . GLY B 1 69 ? -3.889 2.682 -6.285 1 98.81 69 GLY B O 1
ATOM 1599 N N . ASP B 1 70 ? -5.188 1.016 -5.426 1 98.88 70 ASP B N 1
ATOM 1600 C CA . ASP B 1 70 ? -5.738 0.723 -6.746 1 98.88 70 ASP B CA 1
ATOM 1601 C C . ASP B 1 70 ? -7.152 1.28 -6.887 1 98.88 70 ASP B C 1
ATOM 1603 O O . ASP B 1 70 ? -7.816 1.055 -7.902 1 98.88 70 ASP B O 1
ATOM 1607 N N . GLY B 1 71 ? -7.641 1.938 -5.789 1 98.75 71 GLY B N 1
ATOM 1608 C CA . GLY B 1 71 ? -8.938 2.594 -5.836 1 98.75 71 GLY B CA 1
ATOM 1609 C C . GLY B 1 71 ? -10.102 1.621 -5.758 1 98.75 71 GLY B C 1
ATOM 1610 O O . GLY B 1 71 ? -11.25 1.997 -6.008 1 98.75 71 GLY B O 1
ATOM 1611 N N . GLY B 1 72 ? -9.836 0.364 -5.406 1 98.81 72 GLY B N 1
ATOM 1612 C CA . GLY B 1 72 ? -10.906 -0.627 -5.367 1 98.81 72 GLY B CA 1
ATOM 1613 C C . GLY B 1 72 ? -10.688 -1.694 -4.312 1 98.81 72 GLY B C 1
ATOM 1614 O O . GLY B 1 72 ? -11.531 -1.891 -3.436 1 98.81 72 GLY B O 1
ATOM 1615 N N . THR B 1 73 ? -9.547 -2.34 -4.262 1 98.81 73 THR B N 1
ATOM 1616 C CA . THR B 1 73 ? -9.359 -3.504 -3.404 1 98.81 73 THR B CA 1
ATOM 1617 C C . THR B 1 73 ? -8.398 -3.186 -2.258 1 98.81 73 THR B C 1
ATOM 1619 O O . THR B 1 73 ? -8.453 -3.816 -1.201 1 98.81 73 THR B O 1
ATOM 1622 N N . VAL B 1 74 ? -7.5 -2.281 -2.443 1 98.88 74 VAL B N 1
ATOM 1623 C CA . VAL B 1 74 ? -6.48 -1.996 -1.438 1 98.88 74 VAL B CA 1
ATOM 1624 C C . VAL B 1 74 ? -6.16 -0.503 -1.435 1 98.88 74 VAL B C 1
ATOM 1626 O O . VAL B 1 74 ? -6.062 0.12 -2.494 1 98.88 74 VAL B O 1
ATOM 1629 N N . TYR B 1 75 ? -6.117 0.116 -0.274 1 98.88 75 TYR B N 1
ATOM 1630 C CA . TYR B 1 75 ? -5.773 1.505 0.011 1 98.88 75 TYR B CA 1
ATOM 1631 C C . TYR B 1 75 ? -4.691 1.591 1.08 1 98.88 75 TYR B C 1
ATOM 1633 O O . TYR B 1 75 ? -4.777 0.923 2.113 1 98.88 75 TYR B O 1
ATOM 1641 N N . GLN B 1 76 ? -3.68 2.361 0.851 1 98.88 76 GLN B N 1
ATOM 1642 C CA . GLN B 1 76 ? -2.643 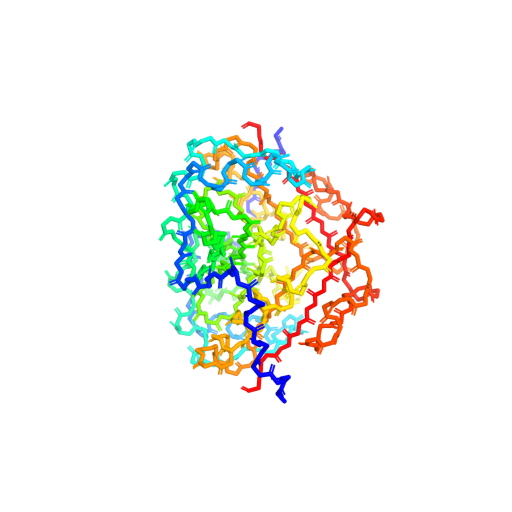2.553 1.857 1 98.88 76 GLN B CA 1
ATOM 1643 C C . GLN B 1 76 ? -2.533 4.02 2.262 1 98.88 76 GLN B C 1
ATOM 1645 O O . GLN B 1 76 ? -2.309 4.887 1.415 1 98.88 76 GLN B O 1
ATOM 1650 N N . LEU B 1 77 ? -2.744 4.27 3.555 1 98.5 77 LEU B N 1
ATOM 1651 C CA . LEU B 1 77 ? -2.439 5.578 4.117 1 98.5 77 LEU B CA 1
ATOM 1652 C C . LEU B 1 77 ? -0.932 5.789 4.219 1 98.5 77 LEU B C 1
ATOM 1654 O O . LEU B 1 77 ? -0.221 4.945 4.77 1 98.5 77 LEU B O 1
ATOM 1658 N N . CYS B 1 78 ? -0.44 6.906 3.668 1 98.25 78 CYS B N 1
ATOM 1659 C CA . CYS B 1 78 ? 0.991 7.184 3.721 1 98.25 78 CYS B CA 1
ATOM 1660 C C . CYS B 1 78 ? 1.254 8.68 3.826 1 98.25 78 CYS B C 1
ATOM 1662 O O . CYS B 1 78 ? 0.329 9.484 3.715 1 98.25 78 CYS B O 1
ATOM 1664 N N . ASP B 1 79 ? 2.418 9 4.152 1 98.19 79 ASP B N 1
ATOM 1665 C CA . ASP B 1 79 ? 2.914 10.367 4.188 1 98.19 79 ASP B CA 1
ATOM 1666 C C . ASP B 1 79 ? 2.066 11.234 5.121 1 98.19 79 ASP B C 1
ATOM 1668 O O . ASP B 1 79 ? 1.724 12.367 4.781 1 98.19 79 ASP B O 1
ATOM 1672 N N . MET B 1 80 ? 1.685 10.602 6.184 1 97.56 80 MET B N 1
ATOM 1673 C CA . MET B 1 80 ? 1.089 11.352 7.285 1 97.56 80 MET B CA 1
ATOM 1674 C C . MET B 1 80 ? 2.15 12.156 8.031 1 97.56 80 MET B C 1
ATOM 1676 O O . MET B 1 80 ? 3.039 11.586 8.664 1 97.56 80 MET B O 1
ATOM 1680 N N . ALA B 1 81 ? 2.068 13.477 7.949 1 98 81 ALA B N 1
ATOM 1681 C CA . ALA B 1 81 ? 3.078 14.305 8.602 1 98 81 ALA B CA 1
ATOM 1682 C C . ALA B 1 81 ? 2.484 15.641 9.055 1 98 81 ALA B C 1
ATOM 1684 O O . ALA B 1 81 ? 1.646 16.219 8.359 1 98 81 ALA B O 1
ATOM 1685 N N . VAL B 1 82 ? 2.84 16.078 10.18 1 98.25 82 VAL B N 1
ATOM 1686 C CA . VAL B 1 82 ? 2.617 17.422 10.695 1 98.25 82 VAL B CA 1
ATOM 1687 C C . VAL B 1 82 ? 3.945 18.031 11.141 1 98.25 82 VAL B C 1
ATOM 1689 O O . VAL B 1 82 ? 4.715 17.391 11.867 1 98.25 82 VAL B O 1
ATOM 1692 N N . HIS B 1 83 ? 4.211 19.203 10.633 1 98.75 83 HIS B N 1
ATOM 1693 C CA . HIS B 1 83 ? 5.422 19.891 11.07 1 98.75 83 HIS B CA 1
ATOM 1694 C C . HIS B 1 83 ? 5.516 19.922 12.586 1 98.75 83 HIS B C 1
ATOM 1696 O O . HIS B 1 83 ? 4.535 20.219 13.273 1 98.75 83 HIS B O 1
ATOM 1702 N N . PRO B 1 84 ? 6.691 19.703 13.109 1 98.31 84 PRO B N 1
ATOM 1703 C CA . PRO B 1 84 ? 6.848 19.578 14.562 1 98.31 84 PRO B CA 1
ATOM 1704 C C . PRO B 1 84 ? 6.367 20.828 15.305 1 98.31 84 PRO B C 1
ATOM 1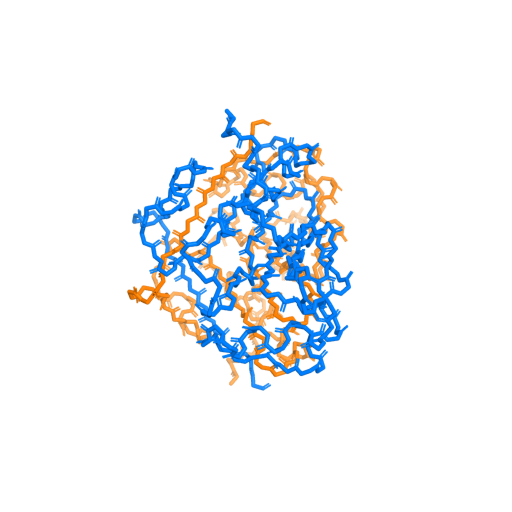706 O O . PRO B 1 84 ? 5.766 20.703 16.375 1 98.31 84 PRO B O 1
ATOM 1709 N N . ASP B 1 85 ? 6.547 21.969 14.75 1 97.94 85 ASP B N 1
ATOM 1710 C CA . ASP B 1 85 ? 6.172 23.219 15.391 1 97.94 85 ASP B CA 1
ATOM 1711 C C . ASP B 1 85 ? 4.652 23.359 15.484 1 97.94 85 ASP B C 1
ATOM 1713 O O . ASP B 1 85 ? 4.145 24.234 16.188 1 97.94 85 ASP B O 1
ATOM 1717 N N . HIS B 1 86 ? 3.967 22.5 14.828 1 98.19 86 HIS B N 1
ATOM 1718 C CA . HIS B 1 86 ? 2.516 22.641 14.75 1 98.19 86 HIS B CA 1
ATOM 1719 C C . HIS B 1 86 ? 1.813 21.391 15.297 1 98.19 86 HIS B C 1
ATOM 1721 O O . HIS B 1 86 ? 0.604 21.234 15.117 1 98.19 86 HIS B O 1
ATOM 1727 N N . GLN B 1 87 ? 2.574 20.516 15.867 1 96.69 87 GLN B N 1
ATOM 1728 C CA . GLN B 1 87 ? 2.016 19.297 16.422 1 96.69 87 GLN B CA 1
ATOM 1729 C C . GLN B 1 87 ? 1.313 19.562 17.75 1 96.69 87 GLN B C 1
ATOM 1731 O O . GLN B 1 87 ? 1.449 20.641 18.328 1 96.69 87 GLN B O 1
ATOM 1736 N N . GLY B 1 88 ? 0.477 18.594 18.141 1 95 88 GLY B N 1
ATOM 1737 C CA . GLY B 1 88 ? -0.215 18.703 19.406 1 95 88 GLY B CA 1
ATOM 1738 C C . GLY B 1 88 ? -1.394 19.656 19.375 1 95 88 GLY B C 1
ATOM 1739 O O . GLY B 1 88 ? -1.838 20.141 20.406 1 95 88 GLY B O 1
ATOM 1740 N N . ARG B 1 89 ? -1.876 19.922 18.219 1 95.44 89 ARG B N 1
ATOM 1741 C CA . ARG B 1 89 ? -2.957 20.891 18.047 1 95.44 89 ARG B CA 1
ATOM 1742 C C . ARG B 1 89 ? -4.176 20.25 17.391 1 95.44 89 ARG B C 1
ATOM 1744 O O . ARG B 1 89 ? -5.125 20.938 17.016 1 95.44 89 ARG B O 1
ATOM 1751 N N . GLY B 1 90 ? -4.098 18.922 17.172 1 95.81 90 GLY B N 1
ATOM 1752 C CA . GLY B 1 90 ? -5.238 18.219 16.609 1 95.81 90 GLY B CA 1
ATOM 1753 C C . GLY B 1 90 ? -5.191 18.109 15.094 1 95.81 90 GLY B C 1
ATOM 1754 O O . GLY B 1 90 ? -6.141 17.641 14.469 1 95.81 90 GLY B O 1
ATOM 1755 N N . LEU B 1 91 ? -4.098 18.547 14.484 1 97.62 91 LEU B N 1
ATOM 1756 C CA . LEU B 1 91 ? -3.998 18.531 13.031 1 97.62 91 LEU B CA 1
ATOM 1757 C C . LEU B 1 91 ? -3.98 17.109 12.492 1 97.62 91 LEU B C 1
ATOM 1759 O O . LEU B 1 91 ? -4.566 16.828 11.438 1 97.62 91 LEU B O 1
ATOM 1763 N N . GLY B 1 92 ? -3.309 16.234 13.195 1 96.44 92 GLY B N 1
ATOM 1764 C CA . GLY B 1 92 ? -3.322 14.844 12.789 1 96.44 92 GLY B CA 1
ATOM 1765 C C . GLY B 1 92 ? -4.719 14.25 12.734 1 96.44 92 GLY B C 1
ATOM 1766 O O . GLY B 1 92 ? -5.062 13.555 11.773 1 96.44 92 GLY B O 1
ATOM 1767 N N . THR B 1 93 ? -5.445 14.523 13.742 1 96.62 93 THR B N 1
ATOM 1768 C CA . THR B 1 93 ? -6.824 14.047 13.812 1 96.62 93 THR B CA 1
ATOM 1769 C C . THR B 1 93 ? -7.652 14.617 12.664 1 96.62 93 THR B C 1
ATOM 1771 O O . THR B 1 93 ? -8.461 13.914 12.062 1 96.62 93 THR B O 1
ATOM 1774 N N . ALA B 1 94 ? -7.473 15.898 12.398 1 97.56 94 ALA B N 1
ATOM 1775 C CA . ALA B 1 94 ? -8.195 16.547 11.305 1 97.56 94 ALA B CA 1
ATOM 1776 C C . ALA B 1 94 ? -7.863 15.891 9.969 1 97.56 94 ALA B C 1
ATOM 1778 O O . ALA B 1 94 ? -8.758 15.625 9.164 1 97.56 94 ALA B O 1
ATOM 1779 N N . ILE B 1 95 ? -6.582 15.617 9.695 1 97.81 95 ILE B N 1
ATOM 1780 C CA . ILE B 1 95 ? -6.133 14.984 8.469 1 97.81 95 ILE B CA 1
ATOM 1781 C C . ILE B 1 95 ? -6.742 13.586 8.352 1 97.81 95 ILE B C 1
ATOM 1783 O O . ILE B 1 95 ? -7.328 13.234 7.328 1 97.81 95 ILE B O 1
ATOM 1787 N N . MET B 1 96 ? -6.684 12.82 9.414 1 97 96 MET B N 1
ATOM 1788 C CA . MET B 1 96 ? -7.191 11.445 9.414 1 97 96 MET B CA 1
ATOM 1789 C C . MET B 1 96 ? -8.703 11.43 9.211 1 97 96 MET B C 1
ATOM 1791 O O . MET B 1 96 ? -9.227 10.555 8.523 1 97 96 MET B O 1
ATOM 1795 N N . SER B 1 97 ? -9.336 12.336 9.844 1 97.44 97 SER B N 1
ATOM 1796 C CA . SER B 1 97 ? -10.789 12.398 9.68 1 97.44 97 SER B CA 1
ATOM 1797 C C . SER B 1 97 ? -11.172 12.648 8.227 1 97.44 97 SER B C 1
ATOM 1799 O O . SER B 1 97 ? -12.117 12.047 7.719 1 97.44 97 SER B O 1
ATOM 1801 N N . ALA B 1 98 ? -10.438 13.539 7.57 1 97.69 98 ALA B N 1
ATOM 1802 C CA . ALA B 1 98 ? -10.695 13.812 6.16 1 97.69 98 ALA B CA 1
ATOM 1803 C C . ALA B 1 98 ? -10.461 12.562 5.312 1 97.69 98 ALA B C 1
ATOM 1805 O O . ALA B 1 98 ? -11.242 12.258 4.41 1 97.69 98 ALA B O 1
ATOM 1806 N N . ILE B 1 99 ? -9.398 11.875 5.578 1 98.06 99 ILE B N 1
ATOM 1807 C CA . ILE B 1 99 ? -9.062 10.656 4.859 1 98.06 99 ILE B CA 1
ATOM 1808 C C . ILE B 1 99 ? -10.125 9.594 5.125 1 98.06 99 ILE B C 1
ATOM 1810 O O . ILE B 1 99 ? -10.602 8.93 4.199 1 98.06 99 ILE B O 1
ATOM 1814 N N . ASP B 1 100 ? -10.484 9.469 6.363 1 96.94 100 ASP B N 1
ATOM 1815 C CA . ASP B 1 100 ? -11.5 8.492 6.762 1 96.94 100 ASP B CA 1
ATOM 1816 C C . ASP B 1 100 ? -12.828 8.766 6.055 1 96.94 100 ASP B C 1
ATOM 1818 O O . ASP B 1 100 ? -13.461 7.84 5.543 1 96.94 100 ASP B O 1
ATOM 1822 N N . ASP B 1 101 ? -13.203 10.008 6.07 1 96.62 101 ASP B N 1
ATOM 1823 C CA . ASP B 1 101 ? -14.43 10.406 5.387 1 96.62 101 ASP B CA 1
ATOM 1824 C C . ASP B 1 101 ? -14.375 10.047 3.904 1 96.62 101 ASP B C 1
ATOM 1826 O O . ASP B 1 101 ? -15.344 9.523 3.352 1 96.62 101 ASP B O 1
ATOM 1830 N N . TRP B 1 102 ? -13.305 10.336 3.295 1 98.06 102 TRP B N 1
ATOM 1831 C CA . TRP B 1 102 ? -13.156 10.07 1.869 1 98.06 102 TRP B CA 1
ATOM 1832 C C . TRP B 1 102 ? -13.227 8.578 1.586 1 98.06 102 TRP B C 1
ATOM 1834 O O . TRP B 1 102 ? -13.875 8.148 0.632 1 98.06 102 TRP B O 1
ATOM 1844 N N . ILE B 1 103 ? -12.57 7.77 2.35 1 98.06 103 ILE B N 1
ATOM 1845 C CA . ILE B 1 103 ? -12.578 6.32 2.182 1 98.06 103 ILE B CA 1
ATOM 1846 C C . ILE B 1 103 ? -14.008 5.797 2.334 1 98.06 103 ILE B C 1
ATOM 1848 O O . ILE B 1 103 ? -14.469 4.996 1.518 1 98.06 103 ILE B O 1
ATOM 1852 N N . ALA B 1 104 ? -14.633 6.254 3.361 1 96.44 104 ALA B N 1
ATOM 1853 C CA . ALA B 1 104 ? -16 5.824 3.625 1 96.44 104 ALA B CA 1
ATOM 1854 C C . ALA B 1 104 ? -16.922 6.137 2.443 1 96.44 104 ALA B C 1
ATOM 1856 O O . ALA B 1 104 ? -17.828 5.363 2.135 1 96.44 104 ALA B O 1
ATOM 1857 N N . GLU B 1 105 ? -16.609 7.184 1.818 1 96.5 105 GLU B N 1
ATOM 1858 C CA . GLU B 1 105 ? -17.438 7.656 0.714 1 96.5 105 GLU B CA 1
ATOM 1859 C C . GLU B 1 105 ? -17.109 6.906 -0.576 1 96.5 105 GLU B C 1
ATOM 1861 O O . GLU B 1 105 ? -17.984 6.754 -1.441 1 96.5 105 GLU B O 1
ATOM 1866 N N . THR B 1 106 ? -15.93 6.426 -0.693 1 97.88 106 THR B N 1
ATOM 1867 C CA . THR B 1 106 ? -15.5 6.062 -2.037 1 97.88 106 THR B CA 1
ATOM 1868 C C . THR B 1 106 ? -15.156 4.578 -2.113 1 97.88 106 THR B C 1
ATOM 1870 O O . THR B 1 106 ? -15.281 3.959 -3.17 1 97.88 106 THR B O 1
ATOM 1873 N N . ALA B 1 107 ? -14.641 4 -1.056 1 98.38 107 ALA B N 1
ATOM 1874 C CA . ALA B 1 107 ? -14.109 2.643 -1.118 1 98.38 107 ALA B CA 1
ATOM 1875 C C . ALA B 1 107 ? -15.234 1.614 -1.166 1 98.38 107 ALA B C 1
ATOM 1877 O O . ALA B 1 107 ? -16.203 1.716 -0.417 1 98.38 107 ALA B O 1
ATOM 1878 N N . PRO B 1 108 ? -15.141 0.612 -2.059 1 98.38 108 PRO B N 1
ATOM 1879 C CA . PRO B 1 108 ? -16.141 -0.464 -2.064 1 98.38 108 PRO B CA 1
ATOM 1880 C C . PRO B 1 108 ? -16.047 -1.356 -0.829 1 98.38 108 PRO B C 1
ATOM 1882 O O . PRO B 1 108 ? -15.062 -1.288 -0.083 1 98.38 108 PRO B O 1
ATOM 1885 N N . PRO B 1 109 ? -17.062 -2.152 -0.636 1 97.81 109 PRO B N 1
ATOM 1886 C CA . PRO B 1 109 ? -17.031 -3.072 0.502 1 97.81 109 PRO B CA 1
ATOM 1887 C C . PRO B 1 109 ? -15.852 -4.047 0.44 1 97.81 109 PRO B C 1
ATOM 1889 O O . PRO B 1 109 ? -15.438 -4.445 -0.649 1 97.81 109 PRO B O 1
ATOM 1892 N N . ASN B 1 110 ? -15.305 -4.363 1.593 1 98 110 ASN B N 1
ATOM 1893 C CA . ASN B 1 110 ? -14.258 -5.355 1.799 1 98 110 ASN B CA 1
ATOM 1894 C C . ASN B 1 110 ? -12.906 -4.871 1.264 1 98 110 ASN B C 1
ATOM 1896 O O . ASN B 1 110 ? -12 -5.668 1.048 1 98 110 ASN B O 1
ATOM 1900 N N . ALA B 1 111 ? -12.844 -3.576 0.936 1 98.62 111 ALA B N 1
ATOM 1901 C CA . ALA B 1 111 ? -11.523 -3.039 0.609 1 98.62 111 ALA B CA 1
ATOM 1902 C C . ALA B 1 111 ? -10.586 -3.117 1.812 1 98.62 111 ALA B C 1
ATOM 1904 O O . ALA B 1 111 ? -11.016 -2.947 2.955 1 98.62 111 ALA B O 1
ATOM 1905 N N . TYR B 1 112 ? -9.383 -3.404 1.589 1 98.75 112 TYR B N 1
ATOM 1906 C CA . TYR B 1 112 ? -8.336 -3.482 2.596 1 98.75 112 TYR B CA 1
ATOM 1907 C C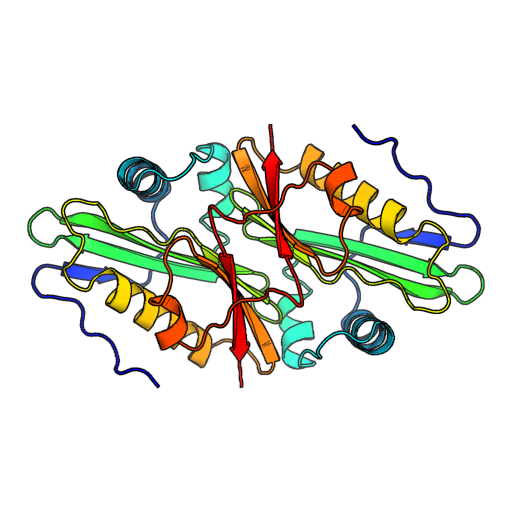 . TYR B 1 112 ? -7.602 -2.152 2.729 1 98.75 112 TYR B C 1
ATOM 1909 O O . TYR B 1 112 ? -6.898 -1.729 1.81 1 98.75 112 TYR B O 1
ATOM 1917 N N . VAL B 1 113 ? -7.824 -1.446 3.799 1 98.81 113 VAL B N 1
ATOM 1918 C CA . VAL B 1 113 ? -7.172 -0.173 4.094 1 98.81 113 VAL B CA 1
ATOM 1919 C C . VAL B 1 113 ? -6.062 -0.385 5.117 1 98.81 113 VAL B C 1
ATOM 1921 O O . VAL B 1 113 ? -6.305 -0.917 6.203 1 98.81 113 VAL B O 1
ATOM 1924 N N . ASN B 1 114 ? -4.82 0.014 4.75 1 98.62 114 ASN B N 1
ATOM 1925 C CA . ASN B 1 114 ? -3.715 -0.333 5.637 1 98.62 114 ASN B CA 1
ATOM 1926 C C . ASN B 1 114 ? -2.723 0.82 5.773 1 98.62 114 ASN B C 1
ATOM 1928 O O . ASN B 1 114 ? -2.84 1.831 5.078 1 98.62 114 ASN B O 1
ATOM 1932 N N . LEU B 1 115 ? -1.835 0.715 6.707 1 98.12 115 LEU B N 1
ATOM 1933 C CA . LEU B 1 115 ? -0.785 1.694 6.969 1 98.12 115 LEU B CA 1
ATOM 1934 C C . LEU B 1 115 ? 0.302 1.104 7.859 1 98.12 115 LEU B C 1
ATOM 1936 O O . LEU B 1 115 ? 0.134 0.011 8.406 1 98.12 115 LEU B O 1
ATOM 1940 N N . PHE B 1 116 ? 1.418 1.769 7.922 1 97.12 116 PHE B N 1
ATOM 1941 C CA . PHE B 1 116 ? 2.445 1.533 8.93 1 97.12 116 PHE B CA 1
ATOM 1942 C C . PHE B 1 116 ? 2.469 2.664 9.953 1 97.12 116 PHE B C 1
ATOM 1944 O O . PHE B 1 116 ? 2.625 3.832 9.586 1 97.12 116 PHE B O 1
ATOM 1951 N N . ALA B 1 117 ? 2.258 2.363 11.141 1 94.19 117 ALA B N 1
ATOM 1952 C CA . ALA B 1 117 ? 2.145 3.35 12.211 1 94.19 117 ALA B CA 1
ATOM 1953 C C . ALA B 1 117 ? 3.348 3.283 13.148 1 94.19 117 ALA B C 1
ATOM 1955 O O . ALA B 1 117 ? 3.752 2.199 13.578 1 94.19 117 ALA B O 1
ATOM 1956 N N . ASP B 1 118 ? 3.969 4.406 13.484 1 86.94 118 ASP B N 1
ATOM 1957 C CA . ASP B 1 118 ? 5.051 4.465 14.461 1 86.94 118 ASP B CA 1
ATOM 1958 C C . ASP B 1 118 ? 4.5 4.605 15.883 1 86.94 118 ASP B C 1
ATOM 1960 O O . ASP B 1 118 ? 5.199 4.32 16.859 1 86.94 118 ASP B O 1
ATOM 1964 N N . VAL B 1 119 ? 3.355 5.16 16.016 1 74 119 VAL B N 1
ATOM 1965 C CA . VAL B 1 119 ? 2.809 5.453 17.328 1 74 119 VAL B CA 1
ATOM 1966 C C . VAL B 1 119 ? 1.621 4.535 17.625 1 74 119 VAL B C 1
ATOM 1968 O O . VAL B 1 119 ? 0.769 4.328 16.75 1 74 119 VAL B O 1
ATOM 1971 N N . ASP B 1 120 ? 1.495 4.117 18.797 1 77.44 120 ASP B N 1
ATOM 1972 C CA . ASP B 1 120 ? 0.378 3.285 19.234 1 77.44 120 ASP B CA 1
ATOM 1973 C C . ASP B 1 120 ? -0.832 4.141 19.609 1 77.44 120 ASP B C 1
ATOM 1975 O O . ASP B 1 120 ? -0.683 5.293 20.016 1 77.44 120 ASP B O 1
ATOM 1979 N N . GLY B 1 121 ? -1.99 3.674 19.359 1 87.38 121 GLY B N 1
ATOM 1980 C CA . GLY B 1 121 ? -3.203 4.219 19.953 1 87.38 121 GLY B CA 1
ATOM 1981 C C . GLY B 1 121 ? -3.904 5.219 19.047 1 87.38 121 GLY B C 1
ATOM 1982 O O . GLY B 1 121 ? -5.129 5.355 19.094 1 87.38 121 GLY B O 1
ATOM 1983 N N . PHE B 1 122 ? -3.209 5.957 18.172 1 92.56 122 PHE B N 1
ATOM 1984 C CA . PHE B 1 122 ? -3.791 7.023 17.375 1 92.56 122 PHE B CA 1
ATOM 1985 C C . PHE B 1 122 ? -4.719 6.453 16.297 1 92.56 122 PHE B C 1
ATOM 1987 O O . PHE B 1 122 ? -5.875 6.863 16.203 1 92.56 122 PHE B O 1
ATOM 1994 N N . TYR B 1 123 ? -4.32 5.441 15.602 1 95.69 123 TYR B N 1
ATOM 1995 C CA . TYR B 1 123 ? -5.062 4.938 14.453 1 95.69 123 TYR B CA 1
ATOM 1996 C C . TYR B 1 123 ? -6.152 3.963 14.891 1 95.69 123 TYR B C 1
ATOM 1998 O O . TYR B 1 123 ? -7.113 3.725 14.156 1 95.69 123 TYR B O 1
ATOM 2006 N N . GLU B 1 124 ? -6.008 3.408 16.062 1 95 124 GLU B N 1
ATOM 2007 C CA . GLU B 1 124 ? -7.02 2.502 16.609 1 95 124 GLU B CA 1
ATOM 2008 C C . GLU B 1 124 ? -8.367 3.203 16.75 1 95 124 GLU B C 1
ATOM 2010 O O . GLU B 1 124 ? -9.414 2.58 16.578 1 95 124 GLU B O 1
ATOM 2015 N N . ARG B 1 125 ? -8.312 4.422 17.078 1 91.69 125 ARG B N 1
ATOM 2016 C CA . ARG B 1 125 ? -9.539 5.195 17.234 1 91.69 125 ARG B CA 1
ATOM 2017 C C . ARG B 1 125 ? -10.297 5.293 15.914 1 91.69 125 ARG B C 1
ATOM 2019 O O . ARG B 1 125 ? -11.484 5.609 15.898 1 91.69 125 ARG B O 1
ATOM 2026 N N . PHE B 1 126 ? -9.594 5.133 14.867 1 94.06 126 PHE B N 1
ATOM 2027 C CA . PHE B 1 126 ? -10.203 5.184 13.547 1 94.06 126 PHE B CA 1
ATOM 2028 C C . PHE B 1 126 ? -10.508 3.777 13.039 1 94.06 126 PHE B C 1
ATOM 2030 O O . PHE B 1 126 ? -10.75 3.584 11.844 1 94.06 126 PHE B O 1
ATOM 2037 N N . GLY B 1 127 ? -10.375 2.75 13.922 1 95.44 127 GLY B N 1
ATOM 2038 C CA . GLY B 1 127 ? -10.82 1.402 13.602 1 95.44 127 GLY B CA 1
ATOM 2039 C C . GLY B 1 127 ? -9.703 0.509 13.102 1 95.44 127 GLY B C 1
ATOM 2040 O O . GLY B 1 127 ? -9.945 -0.627 12.688 1 95.44 127 GLY B O 1
ATOM 2041 N N . PHE B 1 128 ? -8.516 1.003 13.086 1 97.38 128 PHE B N 1
ATOM 2042 C CA . PHE B 1 128 ? -7.402 0.174 12.648 1 97.38 128 PHE B CA 1
ATOM 2043 C C . PHE B 1 128 ? -6.949 -0.761 13.758 1 97.38 128 PHE B C 1
ATOM 2045 O O . PHE B 1 128 ? -7.039 -0.416 14.938 1 97.38 128 PHE B O 1
ATOM 2052 N N . GLU B 1 129 ? -6.492 -1.93 13.32 1 96.12 129 GLU B N 1
ATOM 2053 C CA . GLU B 1 129 ? -5.934 -2.898 14.258 1 96.12 129 GLU B CA 1
ATOM 2054 C C . GLU B 1 129 ? -4.594 -3.436 13.766 1 96.12 129 GLU B C 1
ATOM 2056 O O . GLU B 1 129 ? -4.332 -3.453 12.562 1 96.12 129 GLU B O 1
ATOM 2061 N N . ALA B 1 130 ? -3.744 -3.836 14.695 1 94.5 130 ALA B N 1
ATOM 2062 C CA . ALA B 1 130 ? -2.441 -4.395 14.344 1 94.5 130 ALA B CA 1
ATOM 2063 C C . ALA B 1 130 ? -2.598 -5.68 13.531 1 94.5 130 ALA B C 1
ATOM 2065 O O . ALA B 1 130 ? -3.482 -6.492 13.805 1 94.5 130 ALA B O 1
ATOM 2066 N N . THR B 1 131 ? -1.663 -5.848 12.555 1 94.44 131 THR B N 1
ATOM 2067 C CA . THR B 1 131 ? -1.734 -7.047 11.719 1 94.44 131 THR B CA 1
ATOM 2068 C C . THR B 1 131 ? -1.113 -8.242 12.438 1 94.44 131 THR B C 1
ATOM 2070 O O . THR B 1 131 ? -1.402 -9.391 12.102 1 94.44 131 THR B O 1
ATOM 2073 N N . ARG B 1 132 ? -0.178 -7.91 13.297 1 90.5 132 ARG B N 1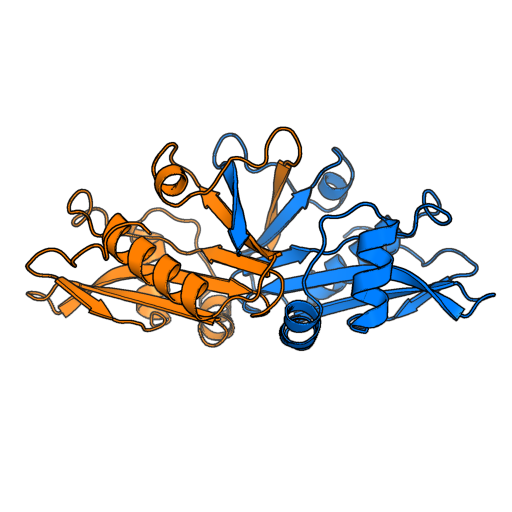
ATOM 2074 C CA . ARG B 1 132 ? 0.495 -8.977 14.031 1 90.5 132 ARG B CA 1
ATOM 2075 C C . ARG B 1 132 ? -0.455 -9.648 15.016 1 90.5 132 ARG B C 1
ATOM 2077 O O . ARG B 1 132 ? -1.33 -8.992 15.586 1 90.5 132 ARG B O 1
ATOM 2084 N N . PRO B 1 133 ? -0.326 -10.914 15.258 1 89 133 PRO B N 1
ATOM 2085 C CA . PRO B 1 133 ? 0.713 -11.828 14.781 1 89 133 PRO B CA 1
ATOM 2086 C C . PRO B 1 133 ? 0.361 -12.477 13.445 1 89 133 PRO B C 1
ATOM 2088 O O . PRO B 1 133 ? 1.191 -13.172 12.852 1 89 133 PRO B O 1
ATOM 2091 N N . ALA B 1 134 ? -0.789 -12.25 12.906 1 88.56 134 ALA B N 1
ATOM 2092 C CA . ALA B 1 134 ? -1.24 -12.945 11.711 1 88.56 134 ALA B CA 1
ATOM 2093 C C . ALA B 1 134 ? -0.337 -12.633 10.516 1 88.56 134 ALA B C 1
ATOM 2095 O O . ALA B 1 134 ? -0.057 -13.508 9.695 1 88.56 134 ALA B O 1
ATOM 2096 N N . SER B 1 135 ? 0.086 -11.391 10.469 1 93.38 135 SER B N 1
ATOM 2097 C CA . SER B 1 135 ? 0.965 -10.961 9.391 1 93.38 135 SER B CA 1
ATOM 2098 C C . SER B 1 135 ? 1.974 -9.93 9.875 1 93.38 135 SER B C 1
ATOM 2100 O O . SER B 1 135 ? 1.704 -9.188 10.82 1 93.38 135 SER B O 1
ATOM 2102 N N . ASN B 1 136 ? 3.105 -9.93 9.227 1 93.75 136 ASN B N 1
ATOM 2103 C CA . ASN B 1 136 ? 4.168 -8.969 9.508 1 93.75 136 ASN B CA 1
ATOM 2104 C C . ASN B 1 136 ? 4.32 -7.965 8.367 1 93.75 136 ASN B C 1
ATOM 2106 O O . ASN B 1 136 ? 4.367 -8.344 7.199 1 93.75 136 ASN B O 1
ATOM 2110 N N . GLY B 1 137 ? 4.332 -6.66 8.812 1 96.44 137 GLY B N 1
ATOM 2111 C CA . GLY B 1 137 ? 4.738 -5.672 7.832 1 96.44 137 GLY B CA 1
ATOM 2112 C C . GLY B 1 137 ? 6.215 -5.742 7.488 1 96.44 137 GLY B C 1
ATOM 2113 O O . GLY B 1 137 ? 7.055 -5.926 8.367 1 96.44 137 GLY B O 1
ATOM 2114 N N . MET B 1 138 ? 6.574 -5.738 6.207 1 97.69 138 MET B N 1
ATOM 2115 C CA . MET B 1 138 ? 7.957 -5.762 5.73 1 97.69 138 MET B CA 1
ATOM 2116 C C . MET B 1 138 ? 8.18 -4.691 4.664 1 97.69 138 MET B C 1
ATOM 2118 O O . MET B 1 138 ? 7.23 -4.223 4.039 1 97.69 138 MET B O 1
ATOM 2122 N N . PHE B 1 139 ? 9.453 -4.32 4.5 1 97.6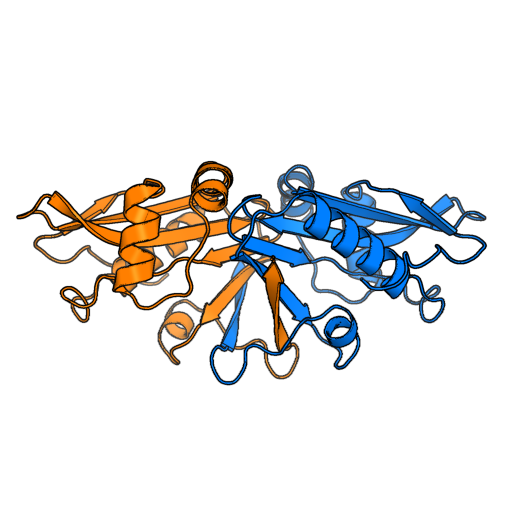9 139 PHE B N 1
ATOM 2123 C CA . PHE B 1 139 ? 9.742 -3.295 3.502 1 97.69 139 PHE B CA 1
ATOM 2124 C C . PHE B 1 139 ? 11.18 -3.418 3.004 1 97.69 139 PHE B C 1
ATOM 2126 O O . PHE B 1 139 ? 11.984 -4.145 3.59 1 97.69 139 PHE B O 1
ATOM 2133 N N . ARG B 1 140 ? 11.43 -2.805 1.933 1 96.88 140 ARG B N 1
ATOM 2134 C CA . ARG B 1 140 ? 12.766 -2.469 1.458 1 96.88 140 ARG B CA 1
ATOM 2135 C C . ARG B 1 140 ? 12.766 -1.146 0.701 1 96.88 140 ARG B C 1
ATOM 2137 O O . ARG B 1 140 ? 11.703 -0.634 0.339 1 96.88 140 ARG B O 1
ATOM 2144 N N . ARG B 1 141 ? 13.953 -0.537 0.502 1 96.31 141 ARG B N 1
ATOM 2145 C CA . ARG B 1 141 ? 14.094 0.69 -0.276 1 96.31 141 ARG B CA 1
ATOM 2146 C C . ARG B 1 141 ? 14.891 0.442 -1.553 1 96.31 141 ARG B C 1
ATOM 2148 O O . ARG B 1 141 ? 15.852 -0.325 -1.549 1 96.31 141 ARG B O 1
ATOM 2155 N N . THR B 1 142 ? 14.453 1.11 -2.557 1 96.88 142 THR B N 1
ATOM 2156 C CA . THR B 1 142 ? 15.172 0.952 -3.816 1 96.88 142 THR B CA 1
ATOM 2157 C C . THR B 1 142 ? 16.422 1.831 -3.844 1 96.88 142 THR B C 1
ATOM 2159 O O . THR B 1 142 ? 16.453 2.885 -3.203 1 96.88 142 THR B O 1
ATOM 2162 N N . GLU B 1 143 ? 17.406 1.423 -4.605 1 90.94 143 GLU B N 1
ATOM 2163 C CA . GLU B 1 143 ? 18.672 2.152 -4.742 1 90.94 143 GLU B CA 1
ATOM 2164 C C . GLU B 1 143 ? 18.641 3.078 -5.953 1 90.94 143 GLU B C 1
ATOM 2166 O O . GLU B 1 143 ? 17.953 2.799 -6.941 1 90.94 143 GLU B O 1
#

pLDDT: mean 95.27, std 9.26, range [37.53, 98.94]

Solvent-accessible surface area (backbone atoms only — not comparable to full-atom values): 15072 Å² total; per-residue (Å²): 124,80,69,81,47,67,67,46,90,63,46,45,80,40,88,35,61,59,51,58,65,58,46,56,52,43,35,53,62,53,70,42,84,71,64,34,67,70,10,37,62,54,8,50,82,47,42,76,44,24,31,28,28,27,34,54,91,76,67,40,77,43,31,36,32,34,31,29,32,23,75,11,42,38,36,35,54,40,71,72,39,49,30,68,92,58,54,95,58,53,55,67,53,23,51,50,34,53,51,49,51,48,44,72,73,62,50,34,41,40,14,40,37,32,37,72,37,72,63,82,70,68,54,44,77,75,61,34,41,68,40,61,87,69,27,41,34,30,33,40,67,41,110,126,79,67,82,46,67,70,47,89,64,46,45,79,40,90,34,61,59,51,58,66,55,47,56,52,42,36,53,63,52,69,44,83,72,63,34,67,69,10,37,62,54,8,51,81,46,42,78,43,24,30,29,29,28,34,53,92,77,68,40,77,44,31,35,33,34,30,29,32,23,75,12,43,39,38,34,54,42,72,72,40,49,29,68,94,59,54,94,58,51,55,67,54,23,52,48,36,54,52,49,52,49,43,72,72,63,48,33,40,40,14,40,37,32,36,72,39,72,64,83,71,68,54,43,78,75,60,32,40,67,39,61,86,68,27,43,33,29,32,39,67,42,109

Secondary structure (DSSP, 8-state):
----PPPPTTEEEE-SPPPHHHHHHHHHHTTPPP--HHHHHHHGGG-SEEEEEEETTTTEEEEEEEEEE-SSSEEEEEEEEE-GGG-SSSHHHHHHHHHHHHHHHHPPTT-EEEEEESSSSTGGGGT-EE-TTT-EEEEEE--/----PPPPTTEEEE-SPPPHHHHHHHHHHTTPPP--HHHHHHHGGG-SEEEEEEETTTTEEEEEEEEEE-SSSEEEEEEEEE-GGG-SSSHHHHHHHHHHHHHHHHPPTT-EEEEEESSSSTGGGGT-EE-TTT-EEEEEE--

Foldseek 3Di:
DPDLDDDDPQKDKDWDQDDLVLLQVQCVQQVHDGDDSVCSVVPRVQFPTKMWMARNVVRHTFFMWTWHDDQEAEIEIDSGGGRPVPPPRCVSVNRVSVVLVVCVVRYDPNHHYYYDDPDPDPCVVVVDDDCPPVDDDDDDDDD/DPDLDDDDPQKDKDWDQDDLVLLQVQCVQQVHDGDDSVCSVVPRVQFPTKMWMARNVVRHTFFMWTWHDDQEAEIEIDSGGGRPVPPPRCVSVNRVSVVLVVCVVRYDPNHHYYYDDPDPDPCVVVVDDDCPPVDDDDDDDDD

Organism: NCBI:txid1227490

Nearest PDB structures (foldseek):
  1y7r-assembly1_B  TM=9.405E-01  e=6.421E-18  Staphylococcus aureus
  7dai-assembly1_A-2  TM=8.477E-01  e=1.946E-11  Oryza sativa Japonica Group
  7dai-assembly2_C  TM=8.541E-01  e=2.222E-11  Oryza sativa Japonica Group
  6k5m-assembly1_A  TM=8.677E-01  e=5.625E-11  Oryza sativa Japonica Group
  5jph-assembly2_A  TM=6.545E-01  e=2.981E-06  Staphylococcus aureus subsp. aureus COL

Sequence (286 aa):
MAAPATVPDGYTLRREVPTTETFLVLREAAGMPPRSRDGAERGLPNSLFGVTVVHEPTDEPVGMGRVVGDGGTVYQLCDMAVHPDHQGRGLGTAIMSAIDDWIAETAPPNAYVNLFADVDGFYERFGFEATRPASNGMFRRTEMAAPATVPDGYTLRREVPTTETFLVLREAAGMPPRSRDGAERGLPNSLFGVTVVHEPTDEPVGMGRVVGDGGTVYQLCDMAVHPDHQGRGLGTAIMSAIDDWIAETAPPNAYVNLFADVDGFYERFGFEATRPASNGMFRRTE